Protein AF-A0A4Y8SD16-F1 (afdb_monomer)

Solvent-accessible surface area (backbone atoms only — not comparable to full-atom values): 11800 Å² total; per-residue (Å²): 131,83,70,86,57,51,66,59,55,50,50,50,52,51,49,51,50,52,47,51,49,46,38,66,75,42,60,68,72,39,64,62,55,35,68,55,38,95,63,76,82,83,81,58,87,74,56,57,60,56,48,28,53,50,46,45,56,48,49,55,51,50,52,54,48,49,36,68,74,67,65,61,86,47,69,67,58,53,54,50,51,68,59,46,48,57,53,64,47,40,41,67,59,53,50,50,42,56,49,47,71,66,55,46,76,59,56,56,53,48,40,79,34,36,45,73,38,92,87,74,81,20,40,36,36,47,68,33,46,51,71,52,46,62,65,51,33,84,63,36,93,85,54,74,90,74,61,92,65,34,32,59,29,29,41,38,41,32,78,77,48,101,87,67,35,33,40,42,38,38,36,32,33,28,47,62,88,58,84,70,76,89,51,91,42,48,43,81,77,46,72,44,72,92,80,45,30,25,33,37,36,38,52,49,72,49,128

Organism: NCBI:txid1524096

Nearest PDB structures (foldseek):
  4ytx-assembly4_L  TM=2.785E-01  e=5.185E+00  Saccharomyces cerevisiae S288C
  6i4y-assembly1_B-2  TM=2.732E-01  e=5.855E+00  Homo sapiens

Sequence (207 aa):
MQIRHLPFVGIFVLMSFLLLVAVSMTDRTCDALNYYRINRDFLGDIDAQFLAVGLFAGGVAVYYLITRLFKWDNEIFKYAYWGLLPLLVFHGAILTVSHNLKVGATERSICNKTTRAKKSGGMVSTNLTLKEYLYLQPNRREFPNLPPTSKNITIWFNGGDFIGDYTLQLTFTCSVKETIGKNERWTVKNINKAVGTKTVSYLDFDR

Radius of gyration: 25.08 Å; Cα contacts (8 Å, |Δi|>4): 247; chains: 1; bounding box: 54×42×74 Å

pLDDT: mean 77.41, std 14.54, range [35.28, 96.06]

Mean predicted aligned error: 12.06 Å

Secondary structure (DSSP, 8-state):
---TTHHHHHHHHHHHHHHHHHHHHH----TTGGGTSS------TTHHHHHHHHHHHHHHHHHHHHHHHH----HHHHHHHHHHHHHHHTHHHHHHHHHHHHS-HHHHHHHHTEEE-TTTS-EEEEEE-HHHHHHHGGG-TT-PPPPTT-EEEEEEEEE--TT--EEEEEEEEEETTSPPP-STTEEEEEEETTTTEEEEEEEEEE-

Foldseek 3Di:
DPPPCVVLVVVLVVVVVVLVVLCVVLPLPLCVLVLLAVDDPPDDPVVLVVQLVVLLVVLVVVVVVCCVPVVDPDPVCVVVSSVVSSCVSCVVSVVSSVVSVVQDPLNVVQSVQKDQDPPQRWIKGWFDDPVSLVVSCVSDVPRDDDDPQKTGKMWIKDQDDPVRKIKIKIKTKGALPDDDDPDPQKDFPDADVVVRMTIMMGIDIDD

Structure (mmCIF, N/CA/C/O backbone):
data_AF-A0A4Y8SD16-F1
#
_entry.id   AF-A0A4Y8SD16-F1
#
loop_
_atom_site.group_PDB
_atom_site.id
_atom_site.type_symbol
_atom_site.label_atom_id
_atom_site.label_alt_id
_atom_site.label_comp_id
_atom_site.label_asym_id
_atom_site.label_entity_id
_atom_site.label_seq_id
_atom_site.pdbx_PDB_ins_code
_atom_site.Cartn_x
_atom_site.Cartn_y
_atom_site.Cartn_z
_atom_site.occupancy
_atom_site.B_iso_or_equiv
_atom_site.auth_seq_id
_atom_site.auth_comp_id
_atom_site.auth_asym_id
_atom_site.auth_atom_id
_atom_site.pdbx_PDB_model_num
ATOM 1 N N . MET A 1 1 ? 33.653 17.416 -35.954 1.00 46.28 1 MET A N 1
ATOM 2 C CA . MET A 1 1 ? 32.365 16.688 -35.907 1.00 46.28 1 MET A CA 1
ATOM 3 C C . MET A 1 1 ? 31.368 17.531 -35.128 1.00 46.28 1 MET A C 1
ATOM 5 O O . MET A 1 1 ? 31.472 17.602 -33.912 1.00 46.28 1 MET A O 1
ATOM 9 N N . GLN A 1 2 ? 30.449 18.226 -35.804 1.00 44.19 2 GLN A N 1
ATOM 10 C CA . GLN A 1 2 ? 29.287 18.811 -35.124 1.00 44.19 2 GLN A CA 1
ATOM 11 C C . GLN A 1 2 ? 28.503 17.668 -34.480 1.00 44.19 2 GLN A C 1
ATOM 13 O O . GLN A 1 2 ? 28.175 16.691 -35.154 1.00 44.19 2 GLN A O 1
ATOM 18 N N . ILE A 1 3 ? 28.248 17.768 -33.178 1.00 52.62 3 ILE A N 1
ATOM 19 C CA . ILE A 1 3 ? 27.591 16.730 -32.385 1.00 52.62 3 ILE A CA 1
ATOM 20 C C . ILE A 1 3 ? 26.103 16.711 -32.779 1.00 52.62 3 ILE A C 1
ATOM 22 O O . ILE A 1 3 ? 25.249 17.253 -32.087 1.00 52.62 3 ILE A O 1
ATOM 26 N N . ARG A 1 4 ? 25.771 16.109 -33.930 1.00 64.25 4 ARG A N 1
ATOM 27 C CA . ARG A 1 4 ? 24.399 16.008 -34.473 1.00 64.25 4 ARG A CA 1
ATOM 28 C C . ARG A 1 4 ? 23.446 15.182 -33.590 1.00 64.25 4 ARG A C 1
ATOM 30 O O . ARG A 1 4 ? 22.255 15.132 -33.870 1.00 64.25 4 ARG A O 1
ATOM 37 N N . HIS A 1 5 ? 23.953 14.571 -32.518 1.00 64.56 5 HIS A N 1
ATOM 38 C CA . HIS A 1 5 ? 23.184 13.788 -31.546 1.00 64.56 5 HIS A CA 1
ATOM 39 C C . HIS A 1 5 ? 22.903 14.529 -30.227 1.00 64.56 5 HIS A C 1
ATOM 41 O O . HIS A 1 5 ? 22.142 14.029 -29.401 1.00 64.56 5 HIS A O 1
ATOM 47 N N . LEU A 1 6 ? 23.461 15.737 -30.047 1.00 67.56 6 LEU A N 1
ATOM 48 C CA . LEU A 1 6 ? 23.240 16.589 -28.873 1.00 67.56 6 LEU A CA 1
ATOM 49 C C . LEU A 1 6 ? 21.751 16.810 -28.527 1.00 67.56 6 LEU A C 1
ATOM 51 O O . LEU A 1 6 ? 21.426 16.732 -27.343 1.00 67.56 6 LEU A O 1
ATOM 55 N N . PRO A 1 7 ? 20.824 17.022 -29.493 1.00 75.06 7 PRO A N 1
ATOM 56 C CA . PRO A 1 7 ? 19.413 17.199 -29.147 1.00 75.06 7 PRO A CA 1
ATOM 57 C C . PRO A 1 7 ? 18.783 15.931 -28.552 1.00 75.06 7 PRO A C 1
ATOM 59 O O . PRO A 1 7 ? 17.972 16.039 -27.641 1.00 75.06 7 PRO A O 1
ATOM 62 N N . PHE A 1 8 ? 19.185 14.733 -28.990 1.00 72.81 8 PHE A N 1
ATOM 63 C CA . PHE A 1 8 ? 18.650 13.475 -28.449 1.00 72.81 8 PHE A CA 1
ATOM 64 C C . PHE A 1 8 ? 19.150 13.201 -27.033 1.00 72.81 8 PHE A C 1
ATOM 66 O O . PHE A 1 8 ? 18.377 12.773 -26.181 1.00 72.81 8 PHE A O 1
ATOM 73 N N . VAL A 1 9 ? 20.421 13.509 -26.761 1.00 75.50 9 VAL A N 1
ATOM 74 C CA . VAL A 1 9 ? 20.973 13.443 -25.401 1.00 75.50 9 VAL A CA 1
ATOM 75 C C . VAL A 1 9 ? 20.273 14.460 -24.496 1.00 75.50 9 VAL A C 1
ATOM 77 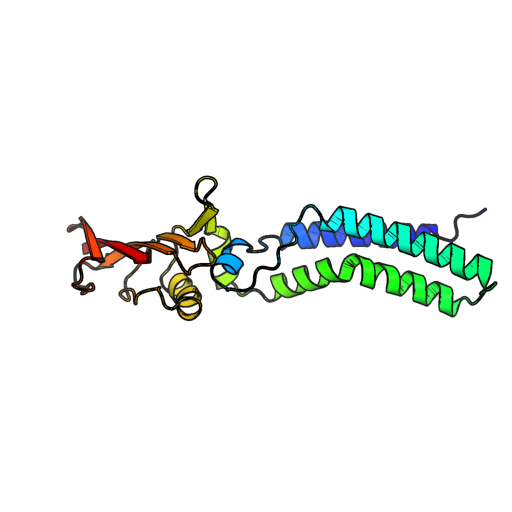O O . VAL A 1 9 ? 19.889 14.117 -23.384 1.00 75.50 9 VAL A O 1
ATOM 80 N N . GLY A 1 10 ? 20.026 15.679 -24.987 1.00 79.19 10 GLY A N 1
ATOM 81 C CA . GLY A 1 10 ? 19.264 16.697 -24.259 1.00 79.19 10 GLY A CA 1
ATOM 82 C C . GLY A 1 10 ? 17.839 16.249 -23.920 1.00 79.19 10 GLY A C 1
ATOM 83 O O . GLY A 1 10 ? 17.417 16.377 -22.773 1.00 79.19 10 GLY A O 1
ATOM 84 N N . ILE A 1 11 ? 17.122 15.657 -24.884 1.00 79.00 11 ILE A 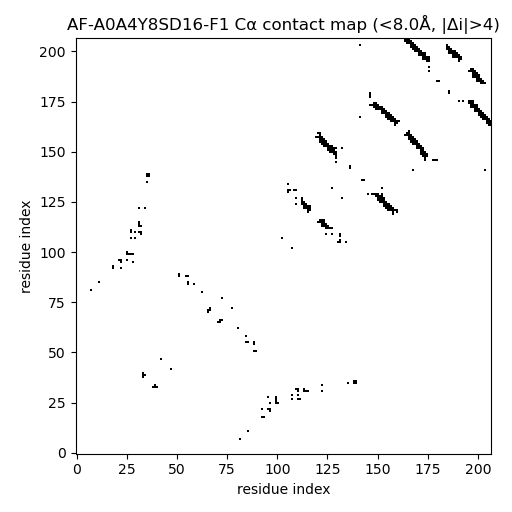N 1
ATOM 85 C CA . ILE A 1 11 ? 15.782 15.084 -24.665 1.00 79.00 11 ILE A CA 1
ATOM 86 C C . ILE A 1 11 ? 15.840 13.934 -23.658 1.00 79.00 11 ILE A C 1
ATOM 88 O O . ILE A 1 11 ? 14.984 13.862 -22.781 1.00 79.00 11 ILE A O 1
ATOM 92 N N . PHE A 1 12 ? 16.846 13.061 -23.740 1.00 78.44 12 PHE A N 1
ATOM 93 C CA . PHE A 1 12 ? 17.008 11.954 -22.799 1.00 78.44 12 PHE A CA 1
ATOM 94 C C . PHE A 1 12 ? 17.245 12.450 -21.369 1.00 78.44 12 PHE A C 1
ATOM 96 O O . PHE A 1 12 ? 16.594 11.969 -20.443 1.00 78.44 12 PHE A O 1
ATOM 103 N N . VAL A 1 13 ? 18.121 13.441 -21.182 1.00 80.38 13 VAL A N 1
ATOM 104 C CA . VAL A 1 13 ? 18.386 14.052 -19.868 1.00 80.38 13 VAL A CA 1
ATOM 105 C C . VAL A 1 13 ? 17.135 14.747 -19.331 1.00 80.38 13 VAL A C 1
ATOM 107 O O . VAL A 1 13 ? 16.780 14.550 -18.170 1.00 80.38 13 VAL A O 1
ATOM 110 N N . LEU A 1 14 ? 16.422 15.503 -20.173 1.00 83.31 14 LEU A N 1
ATOM 111 C CA . LEU A 1 14 ? 15.172 16.160 -19.788 1.00 83.31 14 LEU A CA 1
ATOM 112 C C . LEU A 1 14 ? 14.092 15.141 -19.402 1.00 83.31 14 LEU A C 1
ATOM 114 O O . LEU A 1 14 ? 13.455 15.297 -18.366 1.00 83.31 14 LEU A O 1
ATOM 118 N N . MET A 1 15 ? 13.903 14.084 -20.198 1.00 77.88 15 MET A N 1
ATOM 119 C CA . MET A 1 15 ? 12.959 13.004 -19.897 1.00 77.88 15 MET A CA 1
ATOM 120 C C . MET A 1 15 ? 13.341 12.264 -18.619 1.00 77.88 15 MET A C 1
ATOM 122 O O . MET A 1 15 ? 12.466 12.011 -17.801 1.00 77.88 15 MET A O 1
ATOM 126 N N . SER A 1 16 ? 14.631 11.985 -18.412 1.00 75.31 16 SER A N 1
ATOM 127 C CA . SER A 1 16 ? 15.148 11.374 -17.179 1.00 75.31 16 SER A CA 1
ATOM 128 C C . SER A 1 16 ? 14.813 12.232 -15.964 1.00 75.31 16 SER A C 1
ATOM 130 O O . SER A 1 16 ? 14.326 11.719 -14.963 1.00 75.31 16 SER A O 1
ATOM 132 N N . PHE A 1 17 ? 15.033 13.546 -16.061 1.00 78.56 17 PHE A N 1
ATOM 133 C CA . PHE A 1 17 ? 14.734 14.479 -14.982 1.00 78.56 17 PHE A CA 1
ATOM 134 C C . PHE A 1 17 ? 13.227 14.600 -14.727 1.00 78.56 17 PHE A C 1
ATOM 136 O O . PHE A 1 17 ? 12.793 14.518 -13.583 1.00 78.56 17 PHE A O 1
ATOM 143 N N . LEU A 1 18 ? 12.410 14.737 -15.776 1.00 80.12 18 LEU A N 1
ATOM 144 C CA . LEU A 1 18 ? 10.951 14.795 -15.648 1.00 80.12 18 LEU A CA 1
ATOM 145 C C . LEU A 1 18 ? 10.375 13.503 -15.072 1.00 80.12 18 LEU A C 1
ATOM 147 O O . LEU A 1 18 ? 9.474 13.566 -14.243 1.00 80.12 18 LEU A O 1
ATOM 151 N N . LEU A 1 19 ? 10.900 12.346 -15.475 1.00 71.25 19 LEU A N 1
ATOM 152 C CA . LEU A 1 19 ? 10.521 11.058 -14.909 1.00 71.25 19 LEU A CA 1
ATOM 153 C C . LEU A 1 19 ? 11.002 10.916 -13.476 1.00 71.25 19 LEU A C 1
ATOM 155 O O . LEU A 1 19 ? 10.233 10.434 -12.670 1.00 71.25 19 LEU A O 1
ATOM 159 N N . LEU A 1 20 ? 12.199 11.379 -13.120 1.00 69.12 20 LEU A N 1
ATOM 160 C CA . LEU A 1 20 ? 12.656 11.401 -11.730 1.00 69.12 20 LEU A CA 1
ATOM 161 C C . LEU A 1 20 ? 11.744 12.272 -10.858 1.00 69.12 20 LEU A C 1
ATOM 163 O O . LEU A 1 20 ? 11.396 11.888 -9.745 1.00 69.12 20 LEU A O 1
ATOM 167 N N . VAL A 1 21 ? 11.329 13.438 -11.357 1.00 69.69 21 VAL A N 1
ATOM 168 C CA . VAL A 1 21 ? 10.373 14.309 -10.663 1.00 69.69 21 VAL A CA 1
ATOM 169 C C . VAL A 1 21 ? 9.005 13.635 -10.582 1.00 69.69 21 VAL A C 1
ATOM 171 O O . VAL A 1 21 ? 8.426 13.569 -9.508 1.00 69.69 21 VAL A O 1
ATOM 174 N N . ALA A 1 22 ? 8.495 13.074 -11.678 1.00 67.38 22 ALA A N 1
ATOM 175 C CA . ALA A 1 22 ? 7.208 12.386 -11.691 1.00 67.38 22 ALA A CA 1
ATOM 176 C C . ALA A 1 22 ? 7.215 11.162 -10.772 1.00 67.38 22 ALA A C 1
ATOM 178 O O . ALA A 1 22 ? 6.289 10.995 -9.989 1.00 67.38 22 ALA A O 1
ATOM 179 N N . VAL A 1 23 ? 8.265 10.347 -10.825 1.00 61.66 23 VAL A N 1
ATOM 180 C CA . VAL A 1 23 ? 8.520 9.216 -9.935 1.00 61.66 23 VAL A CA 1
ATOM 181 C C . VAL A 1 23 ? 8.617 9.740 -8.514 1.00 61.66 23 VAL A C 1
ATOM 183 O O . VAL A 1 23 ? 7.704 9.461 -7.784 1.00 61.66 23 VAL A O 1
ATOM 186 N N . SER A 1 24 ? 9.510 10.648 -8.121 1.00 60.72 24 SER A N 1
ATOM 187 C CA . SER A 1 24 ? 9.549 11.175 -6.734 1.00 60.72 24 SER A CA 1
ATOM 188 C C . SER A 1 24 ? 8.247 11.830 -6.230 1.00 60.72 24 SER A C 1
ATOM 190 O O . SER A 1 24 ? 7.939 11.766 -5.039 1.00 60.72 24 SER A O 1
ATOM 192 N N . MET A 1 25 ? 7.449 12.441 -7.112 1.00 60.03 25 MET A N 1
ATOM 193 C CA . MET A 1 25 ? 6.128 12.988 -6.775 1.00 60.03 25 MET A CA 1
ATOM 194 C C . MET A 1 25 ? 5.034 11.915 -6.689 1.00 60.03 25 MET A C 1
ATOM 196 O O . MET A 1 25 ? 4.028 12.121 -6.004 1.00 60.03 25 MET A O 1
ATOM 200 N N . THR A 1 26 ? 5.201 10.790 -7.386 1.00 55.84 26 THR A N 1
ATOM 201 C CA . THR A 1 26 ? 4.244 9.673 -7.431 1.00 55.84 26 THR A CA 1
ATOM 202 C C . THR A 1 26 ? 4.696 8.443 -6.636 1.00 55.84 26 THR A C 1
ATOM 204 O O . THR A 1 26 ? 3.847 7.612 -6.321 1.00 55.84 26 THR A O 1
ATOM 207 N N . ASP A 1 27 ? 5.966 8.385 -6.225 1.00 49.38 27 ASP A N 1
ATOM 208 C CA . ASP A 1 27 ? 6.669 7.398 -5.396 1.00 49.38 27 ASP A CA 1
ATOM 209 C C . ASP A 1 27 ? 6.244 7.598 -3.958 1.00 49.38 27 ASP A C 1
ATOM 211 O O . ASP A 1 27 ? 6.959 7.964 -3.024 1.00 49.38 27 ASP A O 1
ATOM 215 N N . ARG A 1 28 ? 4.975 7.296 -3.786 1.00 51.28 28 ARG A N 1
ATOM 216 C CA . ARG A 1 28 ? 4.615 6.358 -2.751 1.00 51.28 28 ARG A CA 1
ATOM 217 C C . ARG A 1 28 ? 4.182 5.096 -3.476 1.00 51.28 28 ARG A C 1
ATOM 219 O O . ARG A 1 28 ? 3.029 4.682 -3.355 1.00 51.28 28 ARG A O 1
ATOM 226 N N . THR A 1 29 ? 5.099 4.539 -4.274 1.00 51.84 29 THR A N 1
ATOM 227 C CA . THR A 1 29 ? 5.071 3.138 -4.690 1.00 51.84 29 THR A CA 1
ATOM 228 C C . THR A 1 29 ? 4.895 2.349 -3.416 1.00 51.84 29 THR A C 1
ATOM 230 O O . THR A 1 29 ? 5.695 2.336 -2.480 1.00 51.84 29 THR A O 1
ATOM 233 N N . CYS A 1 30 ? 3.684 1.852 -3.285 1.00 63.72 30 CYS A N 1
ATOM 234 C CA . CYS A 1 30 ? 3.219 1.291 -2.053 1.00 63.72 30 CYS A CA 1
ATOM 235 C C . CYS A 1 30 ? 3.640 -0.166 -2.016 1.00 63.72 30 CYS A C 1
ATOM 237 O O . CYS A 1 30 ? 2.792 -1.054 -1.980 1.00 63.72 30 CYS A O 1
ATOM 239 N N . ASP A 1 31 ? 4.949 -0.415 -2.003 1.00 57.66 31 ASP A N 1
ATOM 240 C CA . ASP A 1 31 ? 5.527 -1.750 -1.796 1.00 57.66 31 ASP A CA 1
ATOM 241 C C . ASP A 1 31 ? 4.913 -2.415 -0.562 1.00 57.66 31 ASP A C 1
ATOM 243 O O . ASP A 1 31 ? 4.719 -3.625 -0.479 1.00 57.66 31 ASP A O 1
ATOM 247 N N . ALA A 1 32 ? 4.530 -1.571 0.391 1.00 58.75 32 ALA A N 1
ATOM 248 C CA . ALA A 1 32 ? 3.752 -1.900 1.557 1.00 58.75 32 ALA A CA 1
ATOM 249 C C . ALA A 1 32 ? 2.354 -2.493 1.276 1.00 58.75 32 ALA A C 1
ATOM 251 O O . ALA A 1 32 ? 1.947 -3.439 1.945 1.00 58.75 32 ALA A O 1
ATOM 252 N N . LEU A 1 33 ? 1.608 -1.953 0.307 1.00 68.50 33 LEU A N 1
ATOM 253 C CA . LEU A 1 33 ? 0.301 -2.472 -0.120 1.00 68.50 33 LEU A CA 1
ATOM 254 C C . LEU A 1 33 ? 0.445 -3.756 -0.936 1.00 68.50 33 LEU A C 1
ATOM 256 O O . LEU A 1 33 ? -0.397 -4.644 -0.815 1.00 68.50 33 LEU A O 1
ATOM 260 N N . ASN A 1 34 ? 1.532 -3.879 -1.705 1.00 64.94 34 ASN A N 1
ATOM 261 C CA . ASN A 1 34 ? 1.926 -5.124 -2.372 1.00 64.94 34 ASN A CA 1
ATOM 262 C C . ASN A 1 34 ? 2.296 -6.224 -1.369 1.00 64.94 34 ASN A C 1
ATOM 264 O O . ASN A 1 34 ? 2.438 -7.380 -1.728 1.00 64.94 34 ASN A O 1
ATOM 268 N N . TYR A 1 35 ? 2.430 -5.913 -0.082 1.00 65.56 35 TYR A N 1
ATOM 269 C CA . TYR A 1 35 ? 2.499 -6.952 0.939 1.00 65.56 35 TYR A CA 1
ATOM 270 C C . TYR A 1 35 ? 1.107 -7.479 1.316 1.00 65.56 35 TYR A C 1
ATOM 272 O O . TYR A 1 35 ? 0.962 -8.634 1.709 1.00 65.56 35 TYR A O 1
ATOM 280 N N . TYR A 1 36 ? 0.054 -6.671 1.164 1.00 64.06 36 TYR A N 1
ATOM 281 C CA . TYR A 1 36 ? -1.330 -7.125 1.319 1.00 64.06 36 TYR A CA 1
ATOM 282 C C . TYR A 1 36 ? -1.863 -7.809 0.052 1.00 64.06 36 TYR A C 1
ATOM 284 O O . TYR A 1 36 ? -2.659 -8.735 0.178 1.00 64.06 36 TYR A O 1
ATOM 292 N N . ARG A 1 37 ? -1.401 -7.410 -1.140 1.00 58.00 37 ARG A N 1
ATOM 293 C CA . ARG A 1 37 ? -1.712 -8.041 -2.436 1.00 58.00 37 ARG A CA 1
ATOM 294 C C . ARG A 1 37 ? -0.608 -9.033 -2.808 1.00 58.00 37 ARG A C 1
ATOM 296 O O . ARG A 1 37 ? 0.510 -8.616 -2.996 1.00 58.00 37 ARG A O 1
ATOM 303 N N . ILE A 1 38 ? -0.898 -10.319 -2.972 1.00 45.09 38 ILE A N 1
ATOM 304 C CA . ILE A 1 38 ? 0.077 -11.428 -3.137 1.00 45.09 38 ILE A CA 1
ATOM 305 C C . ILE A 1 38 ? 1.055 -11.301 -4.349 1.00 45.09 38 ILE A C 1
ATOM 307 O O . ILE A 1 38 ? 1.911 -12.158 -4.539 1.00 45.09 38 ILE A O 1
ATOM 311 N N . ASN A 1 39 ? 1.029 -10.222 -5.135 1.00 35.28 39 ASN A N 1
ATOM 312 C CA . ASN A 1 39 ? 1.996 -9.979 -6.207 1.00 35.28 39 ASN A CA 1
ATOM 313 C C . ASN A 1 39 ? 3.164 -9.112 -5.722 1.00 35.28 39 ASN A C 1
ATOM 315 O O . ASN A 1 39 ? 3.060 -7.889 -5.626 1.00 35.28 39 ASN A O 1
ATOM 319 N N . ARG A 1 40 ? 4.299 -9.764 -5.448 1.00 36.25 40 ARG A N 1
ATOM 320 C CA . ARG A 1 40 ? 5.596 -9.094 -5.318 1.00 36.25 40 ARG A CA 1
ATOM 321 C C . ARG A 1 40 ? 6.152 -8.798 -6.709 1.00 36.25 40 ARG A C 1
ATOM 323 O O . ARG A 1 40 ? 6.656 -9.713 -7.351 1.00 36.25 40 ARG A O 1
ATOM 330 N N . ASP A 1 41 ? 6.171 -7.531 -7.100 1.00 36.72 41 ASP A N 1
ATOM 331 C CA . ASP A 1 41 ? 7.178 -7.044 -8.043 1.00 36.72 41 ASP A CA 1
ATOM 332 C C . ASP A 1 41 ? 8.365 -6.529 -7.219 1.00 36.72 41 ASP A C 1
ATOM 334 O O . ASP A 1 41 ? 8.232 -5.646 -6.376 1.00 36.72 41 ASP A O 1
ATOM 338 N N . PHE A 1 42 ? 9.503 -7.208 -7.366 1.00 36.94 42 PHE A N 1
ATOM 339 C CA . PHE A 1 42 ? 10.646 -7.186 -6.442 1.00 36.94 42 PHE A CA 1
ATOM 340 C C . PHE A 1 42 ? 11.787 -6.253 -6.889 1.00 36.94 42 PHE A C 1
ATOM 342 O O . PHE A 1 42 ? 12.881 -6.305 -6.336 1.00 36.94 42 PHE A O 1
ATOM 349 N N . LEU A 1 43 ? 11.582 -5.403 -7.894 1.00 38.75 43 LEU A N 1
ATOM 350 C CA . LEU A 1 43 ? 12.650 -4.543 -8.409 1.00 38.75 43 LEU A CA 1
ATOM 351 C C . LEU A 1 43 ? 12.555 -3.157 -7.772 1.00 38.75 43 LEU A C 1
ATOM 353 O O . LEU A 1 43 ? 11.757 -2.323 -8.185 1.00 38.75 43 LEU A O 1
ATOM 357 N N . GLY A 1 44 ? 13.354 -2.967 -6.720 1.00 42.41 44 GLY A N 1
ATOM 358 C CA . GLY A 1 44 ? 13.409 -1.749 -5.920 1.00 42.41 44 GLY A CA 1
ATOM 359 C C . GLY A 1 44 ? 13.954 -0.530 -6.671 1.00 42.41 44 GLY A C 1
ATOM 360 O O . GLY A 1 44 ? 14.798 -0.635 -7.562 1.00 42.41 44 GLY A O 1
ATOM 361 N N . ASP A 1 45 ? 13.494 0.643 -6.231 1.00 47.19 45 ASP A N 1
ATOM 362 C CA . ASP A 1 45 ? 13.670 1.978 -6.831 1.00 47.19 45 ASP A CA 1
ATOM 363 C C . ASP A 1 45 ? 15.112 2.441 -7.101 1.00 47.19 45 ASP A C 1
ATOM 365 O O . ASP A 1 45 ? 15.328 3.429 -7.804 1.00 47.19 45 ASP A O 1
ATOM 369 N N . ILE A 1 46 ? 16.122 1.745 -6.581 1.00 47.59 46 ILE A N 1
ATOM 370 C CA . ILE A 1 46 ? 17.530 2.123 -6.770 1.00 47.59 46 ILE A CA 1
ATOM 371 C C . ILE A 1 46 ? 18.141 1.412 -7.990 1.00 47.59 46 ILE A C 1
ATOM 373 O O . ILE A 1 46 ? 19.022 1.975 -8.638 1.00 47.59 46 ILE A O 1
ATOM 377 N N . ASP A 1 47 ? 17.617 0.252 -8.401 1.00 58.75 47 ASP A N 1
ATOM 378 C CA . ASP A 1 47 ? 18.147 -0.497 -9.551 1.00 58.75 47 ASP A CA 1
ATOM 379 C C . ASP A 1 47 ? 17.649 0.055 -10.897 1.00 58.75 47 ASP A C 1
ATOM 381 O O . ASP A 1 47 ? 18.347 -0.031 -11.910 1.00 58.75 47 ASP A O 1
ATOM 385 N N . ALA A 1 48 ? 16.472 0.689 -10.923 1.00 61.22 48 ALA A N 1
ATOM 386 C CA . ALA A 1 48 ? 15.830 1.143 -12.157 1.00 61.22 48 ALA A CA 1
ATOM 387 C C . ALA A 1 48 ? 16.611 2.254 -12.883 1.00 61.22 48 ALA A C 1
ATOM 389 O O . ALA A 1 48 ? 16.655 2.276 -14.114 1.00 61.22 48 ALA A O 1
ATOM 390 N N . GLN A 1 49 ? 17.262 3.159 -12.145 1.00 64.31 49 GLN A N 1
ATOM 391 C CA . GLN A 1 49 ? 18.032 4.255 -12.746 1.00 64.31 49 GLN A CA 1
ATOM 392 C C . GLN A 1 49 ? 19.354 3.764 -13.343 1.00 64.31 49 GLN A C 1
ATOM 394 O O . GLN A 1 49 ? 19.703 4.146 -14.461 1.00 64.31 49 GLN A O 1
ATOM 399 N N . PHE A 1 50 ? 20.063 2.870 -12.646 1.00 69.69 50 PHE A N 1
ATOM 400 C CA . PHE A 1 50 ? 21.272 2.241 -13.184 1.00 69.69 50 PHE A CA 1
ATOM 401 C C . PHE A 1 50 ? 20.952 1.353 -14.388 1.00 69.69 50 PHE A C 1
ATOM 403 O O . PHE A 1 50 ? 21.667 1.400 -15.392 1.00 69.69 50 PHE A O 1
ATOM 410 N N . LEU A 1 51 ? 19.841 0.612 -14.331 1.00 72.69 51 LEU A N 1
ATOM 411 C CA . LEU A 1 51 ? 19.340 -0.166 -15.459 1.00 72.69 51 LEU A CA 1
ATOM 412 C C . LEU A 1 51 ? 19.016 0.737 -16.658 1.00 72.69 51 LEU A C 1
ATOM 414 O O . LEU A 1 51 ? 19.403 0.417 -17.778 1.00 72.69 51 LEU A O 1
ATOM 418 N N . ALA A 1 52 ? 18.367 1.885 -16.435 1.00 74.31 52 ALA A N 1
ATOM 419 C CA . ALA A 1 52 ? 18.025 2.830 -17.497 1.00 74.31 52 ALA A CA 1
ATOM 420 C C . ALA A 1 52 ? 19.271 3.423 -18.176 1.00 74.31 52 ALA A C 1
ATOM 422 O O . ALA A 1 52 ? 19.342 3.472 -19.406 1.00 74.31 52 ALA A O 1
ATOM 423 N N . VAL A 1 53 ? 20.283 3.817 -17.394 1.00 79.81 53 VAL A N 1
ATOM 424 C CA . VAL A 1 53 ? 21.569 4.294 -17.931 1.00 79.81 53 VAL A CA 1
ATOM 425 C C . VAL A 1 53 ? 22.273 3.185 -18.718 1.00 79.81 53 VAL A C 1
ATOM 427 O O . VAL A 1 53 ? 22.756 3.436 -19.824 1.00 79.81 53 VAL A O 1
ATOM 430 N N . GLY A 1 54 ? 22.288 1.956 -18.193 1.00 81.69 54 GLY A N 1
ATOM 431 C CA . GLY A 1 54 ? 22.871 0.793 -18.864 1.00 81.69 54 GLY A CA 1
ATOM 432 C C . GLY A 1 54 ? 22.175 0.452 -20.184 1.00 81.69 54 GLY A C 1
ATOM 433 O O . GLY A 1 54 ? 22.843 0.276 -21.203 1.00 81.69 54 GLY A O 1
ATOM 434 N N . LEU A 1 55 ? 20.840 0.429 -20.199 1.00 84.19 55 LEU A N 1
ATOM 435 C CA . LEU A 1 55 ? 20.035 0.194 -21.402 1.00 84.19 55 LEU A CA 1
ATOM 436 C C . LEU A 1 55 ? 20.221 1.302 -22.436 1.00 84.19 55 LEU A C 1
ATOM 438 O O . LEU A 1 55 ? 20.325 1.012 -23.627 1.00 84.19 55 LEU A O 1
ATOM 442 N N . PHE A 1 56 ? 20.307 2.561 -21.999 1.00 85.12 56 PHE A N 1
ATOM 443 C CA . PHE A 1 56 ? 20.562 3.671 -22.907 1.00 85.12 56 PHE A CA 1
ATOM 444 C C . PHE A 1 56 ? 21.956 3.563 -23.527 1.00 85.12 56 PHE A C 1
ATOM 446 O O . PHE A 1 56 ? 22.072 3.560 -24.750 1.00 85.12 56 PHE A O 1
ATOM 453 N N . ALA A 1 57 ? 23.004 3.394 -22.714 1.00 85.06 57 ALA A N 1
ATOM 454 C CA . ALA A 1 57 ? 24.374 3.231 -23.203 1.00 85.06 57 ALA A CA 1
ATOM 455 C C . ALA A 1 57 ? 24.511 2.018 -24.143 1.00 85.06 57 ALA A C 1
ATOM 457 O O . ALA A 1 57 ? 25.123 2.126 -25.209 1.00 85.06 57 ALA A O 1
ATOM 458 N N . GLY A 1 58 ? 23.883 0.892 -23.791 1.00 88.81 58 GLY A N 1
ATOM 459 C CA . GLY A 1 58 ? 23.803 -0.299 -24.636 1.00 88.81 58 GLY A CA 1
ATOM 460 C C . GLY A 1 58 ? 23.080 -0.035 -25.959 1.00 88.81 58 GLY A C 1
ATOM 461 O O . GLY A 1 58 ? 23.592 -0.396 -27.017 1.00 88.81 58 GLY A O 1
ATOM 462 N N . GLY A 1 59 ? 21.942 0.663 -25.932 1.00 87.12 59 GLY A N 1
ATOM 463 C CA . GLY A 1 59 ? 21.212 1.074 -27.134 1.00 87.12 59 GLY A CA 1
ATOM 464 C C . GLY A 1 59 ? 22.037 1.989 -28.042 1.00 87.12 59 GLY A C 1
ATOM 465 O O . GLY A 1 59 ? 22.108 1.773 -29.250 1.00 87.12 59 GLY A O 1
ATOM 466 N N . VAL A 1 60 ? 22.763 2.956 -27.474 1.00 87.88 60 VAL A N 1
ATOM 467 C CA . VAL A 1 60 ? 23.692 3.792 -28.251 1.00 87.88 60 VAL A CA 1
ATOM 468 C C . VAL A 1 60 ? 24.773 2.936 -28.921 1.00 87.88 60 VAL A C 1
ATOM 470 O O . VAL A 1 60 ? 25.040 3.108 -30.112 1.00 87.88 60 VAL A O 1
ATOM 473 N N . ALA A 1 61 ? 25.367 1.981 -28.200 1.00 88.50 61 ALA A N 1
ATOM 474 C CA . ALA A 1 61 ? 26.370 1.078 -28.766 1.00 88.50 61 ALA A CA 1
ATOM 475 C C . ALA A 1 61 ? 25.800 0.208 -29.903 1.00 88.50 61 ALA A C 1
ATOM 477 O O . ALA A 1 61 ? 26.435 0.072 -30.952 1.00 88.50 61 ALA A O 1
ATOM 478 N N . VAL A 1 62 ? 24.584 -0.323 -29.735 1.00 90.44 62 VAL A N 1
ATOM 479 C CA . VAL A 1 62 ? 23.873 -1.105 -30.761 1.00 90.44 62 VAL A CA 1
ATOM 480 C C . VAL A 1 62 ? 23.600 -0.264 -32.008 1.00 90.44 62 VAL A C 1
ATOM 482 O O . VAL A 1 62 ? 23.850 -0.734 -33.117 1.00 90.44 62 VAL A O 1
ATOM 485 N N . TYR A 1 63 ? 23.164 0.989 -31.856 1.00 87.75 63 TYR A N 1
ATOM 486 C CA . TYR A 1 63 ? 22.967 1.903 -32.985 1.00 87.75 63 TYR A CA 1
ATOM 487 C C . TYR A 1 63 ? 24.247 2.079 -33.815 1.00 87.75 63 TYR A C 1
ATOM 489 O O . TYR A 1 63 ? 24.227 1.953 -35.044 1.00 87.75 63 TYR A O 1
ATOM 497 N N . TYR A 1 64 ? 25.382 2.323 -33.151 1.00 86.50 64 TYR A N 1
ATOM 498 C CA . TYR A 1 64 ? 26.668 2.474 -33.835 1.00 86.50 64 TYR A CA 1
ATOM 499 C C . TYR A 1 64 ? 27.155 1.170 -34.477 1.00 86.50 64 TYR A C 1
ATOM 501 O O . TYR A 1 64 ? 27.725 1.200 -35.566 1.00 86.50 64 TYR A O 1
ATOM 509 N N . LEU A 1 65 ? 26.906 0.018 -33.850 1.00 87.38 65 LEU A N 1
ATOM 510 C CA . LEU A 1 65 ? 27.220 -1.287 -34.437 1.00 87.38 65 LEU A CA 1
ATOM 511 C C . LEU A 1 65 ? 26.401 -1.554 -35.702 1.00 87.38 65 LEU A C 1
ATOM 513 O O . LEU A 1 65 ? 26.977 -1.925 -36.722 1.00 87.38 65 LEU A O 1
ATOM 517 N N . ILE A 1 66 ? 25.087 -1.319 -35.670 1.00 85.88 66 ILE A N 1
ATOM 518 C CA . ILE A 1 66 ? 24.203 -1.531 -36.826 1.00 85.88 66 ILE A CA 1
ATOM 519 C C . ILE A 1 66 ? 24.599 -0.609 -37.982 1.00 85.88 66 ILE A C 1
ATOM 521 O O . ILE A 1 66 ? 24.786 -1.070 -39.108 1.00 85.88 66 ILE A O 1
ATOM 525 N N . THR A 1 67 ? 24.784 0.684 -37.708 1.00 83.94 67 THR A N 1
ATOM 526 C CA . THR A 1 67 ? 25.179 1.660 -38.739 1.00 83.94 67 THR A CA 1
ATOM 527 C C . THR A 1 67 ? 26.558 1.352 -39.324 1.00 83.94 67 THR A C 1
ATOM 529 O O . THR A 1 67 ? 26.756 1.504 -40.529 1.00 83.94 67 THR A O 1
ATOM 532 N N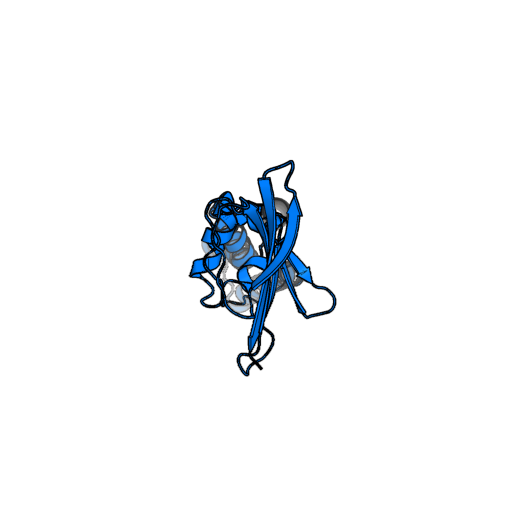 . ARG A 1 68 ? 27.496 0.837 -38.517 1.00 84.69 68 ARG A N 1
ATOM 533 C CA . ARG A 1 68 ? 28.828 0.427 -38.985 1.00 84.69 68 ARG A CA 1
ATOM 534 C C . ARG A 1 68 ? 28.815 -0.871 -39.796 1.00 84.69 68 ARG A C 1
ATOM 536 O O . ARG A 1 68 ? 29.520 -0.948 -40.798 1.00 84.69 68 ARG A O 1
ATOM 543 N N . LEU A 1 69 ? 28.059 -1.881 -39.365 1.00 85.56 69 LEU A N 1
ATOM 544 C CA . LEU A 1 69 ? 28.041 -3.205 -39.998 1.00 85.56 69 LEU A CA 1
ATOM 545 C C . LEU A 1 69 ? 27.195 -3.228 -41.274 1.00 85.56 69 LEU A C 1
ATOM 547 O O . LEU A 1 69 ? 27.608 -3.819 -42.267 1.00 85.56 69 LEU A O 1
ATOM 551 N N . PHE A 1 70 ? 26.045 -2.555 -41.268 1.00 83.56 70 PHE A N 1
ATOM 552 C CA . PHE A 1 70 ? 25.082 -2.602 -42.372 1.00 83.56 70 PHE A CA 1
ATOM 553 C C . PHE A 1 70 ? 25.097 -1.353 -43.258 1.00 83.56 70 PHE A C 1
ATOM 555 O O . PHE A 1 70 ? 24.357 -1.303 -44.238 1.00 83.56 70 PHE A O 1
ATOM 562 N N . LYS A 1 71 ? 25.927 -0.344 -42.935 1.00 79.12 71 LYS A N 1
ATOM 563 C CA . LYS A 1 71 ? 25.988 0.953 -43.641 1.00 79.12 71 LYS A CA 1
ATOM 564 C C . LYS A 1 71 ? 24.599 1.574 -43.850 1.00 79.12 71 LYS A C 1
ATOM 566 O O . LYS A 1 71 ? 24.321 2.183 -44.880 1.00 79.12 71 LYS A O 1
ATOM 571 N N . TRP A 1 72 ? 23.708 1.385 -42.880 1.00 72.88 72 TRP A N 1
ATOM 572 C CA . TRP A 1 72 ? 22.363 1.941 -42.916 1.00 72.88 72 TRP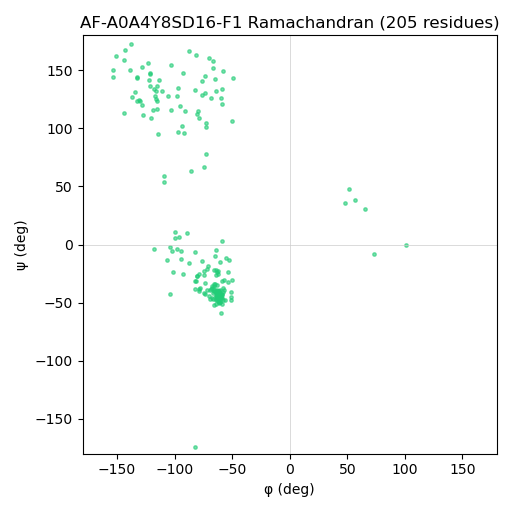 A CA 1
ATOM 573 C C . TRP A 1 72 ? 22.410 3.446 -42.665 1.00 72.88 72 TRP A C 1
ATOM 575 O O . TRP A 1 72 ? 22.522 3.886 -41.524 1.00 72.88 72 TRP A O 1
ATOM 585 N N . ASP A 1 73 ? 22.299 4.217 -43.744 1.00 70.62 73 ASP A N 1
ATOM 586 C CA . ASP A 1 73 ? 22.220 5.681 -43.727 1.00 70.62 73 ASP A CA 1
ATOM 587 C C . ASP A 1 73 ? 20.807 6.153 -44.109 1.00 70.62 73 ASP A C 1
ATOM 589 O O . ASP A 1 73 ? 20.590 6.891 -45.067 1.00 70.62 73 ASP A O 1
ATOM 593 N N . ASN A 1 74 ? 19.802 5.630 -43.399 1.00 81.94 74 ASN A N 1
ATOM 594 C CA . ASN A 1 74 ? 18.408 6.025 -43.581 1.00 81.94 74 ASN A CA 1
ATOM 595 C C . ASN A 1 74 ? 17.985 6.960 -42.441 1.00 81.94 74 ASN A C 1
ATOM 597 O O . ASN A 1 74 ? 17.916 6.550 -41.279 1.00 81.94 74 ASN A O 1
ATOM 601 N N . GLU A 1 75 ? 17.656 8.207 -42.782 1.00 80.94 75 GLU A N 1
ATOM 602 C CA . GLU A 1 75 ? 17.188 9.209 -41.817 1.00 80.94 75 GLU A CA 1
ATOM 603 C C . GLU A 1 75 ? 15.927 8.740 -41.068 1.00 80.94 75 GLU A C 1
ATOM 605 O O . GLU A 1 75 ? 15.837 8.923 -39.856 1.00 80.94 75 GLU A O 1
ATOM 610 N N . ILE A 1 76 ? 14.998 8.033 -41.727 1.00 84.00 76 ILE A N 1
ATOM 611 C CA . ILE A 1 76 ? 13.785 7.497 -41.080 1.00 84.00 76 ILE A CA 1
ATOM 612 C C . ILE A 1 76 ? 14.159 6.499 -39.979 1.00 84.00 76 ILE A C 1
ATOM 614 O O . ILE A 1 76 ? 13.639 6.582 -38.867 1.00 84.00 76 ILE A O 1
ATOM 618 N N . PHE A 1 77 ? 15.089 5.583 -40.264 1.00 84.12 77 PHE A N 1
ATOM 619 C CA . PHE A 1 77 ? 15.561 4.605 -39.282 1.00 84.12 77 PHE A CA 1
ATOM 620 C C . PHE A 1 77 ? 16.212 5.294 -38.082 1.00 84.12 77 PHE A C 1
ATOM 622 O O . PHE A 1 77 ? 15.922 4.953 -36.938 1.00 84.12 77 PHE A O 1
ATOM 629 N N . LYS A 1 78 ? 17.048 6.303 -38.336 1.00 82.50 78 LYS A N 1
ATOM 630 C CA . LYS A 1 78 ? 17.703 7.092 -37.292 1.00 82.50 78 LYS A CA 1
ATOM 631 C C . LYS A 1 78 ? 16.686 7.770 -36.374 1.00 82.50 78 LYS A C 1
ATOM 633 O O . LYS A 1 78 ? 16.773 7.600 -35.160 1.00 82.50 78 LYS A O 1
ATOM 638 N N . TYR A 1 79 ? 15.702 8.484 -36.918 1.00 83.06 79 TYR A N 1
ATOM 639 C CA . TYR A 1 79 ? 14.681 9.135 -36.090 1.00 83.06 79 TYR A CA 1
ATOM 640 C C . TYR A 1 79 ? 13.799 8.125 -35.344 1.00 83.06 79 TYR A C 1
ATOM 642 O O . TYR A 1 79 ? 13.527 8.324 -34.161 1.00 83.06 79 TYR A O 1
ATOM 650 N N . ALA A 1 80 ? 13.410 7.020 -35.988 1.00 85.06 80 ALA A N 1
ATOM 651 C CA . ALA A 1 80 ? 12.625 5.967 -35.346 1.00 85.06 80 ALA A CA 1
ATOM 652 C C . ALA A 1 80 ? 13.390 5.305 -34.188 1.00 85.06 80 ALA A C 1
ATOM 654 O O . ALA A 1 80 ? 12.845 5.157 -33.096 1.00 85.06 80 ALA A O 1
ATOM 655 N N . TYR A 1 81 ? 14.666 4.965 -34.392 1.00 86.94 81 TYR A N 1
ATOM 656 C CA . TYR A 1 81 ? 15.506 4.337 -33.373 1.00 86.94 81 TYR A CA 1
ATOM 657 C C . TYR A 1 81 ? 15.663 5.237 -32.145 1.00 86.94 81 TYR A C 1
ATOM 659 O O . TYR A 1 81 ? 15.407 4.817 -31.017 1.00 86.94 81 TYR A O 1
ATOM 667 N N . TRP A 1 82 ? 16.034 6.500 -32.365 1.00 83.88 82 TRP A N 1
ATOM 668 C CA . TRP A 1 82 ? 16.237 7.459 -31.281 1.00 83.88 82 TRP A CA 1
ATOM 669 C C . TRP A 1 82 ? 14.931 7.917 -30.617 1.00 83.88 82 TRP A C 1
ATOM 671 O O . TRP A 1 82 ? 14.974 8.354 -29.471 1.00 83.88 82 TRP A O 1
ATOM 681 N N . GLY A 1 83 ? 13.783 7.791 -31.289 1.00 81.62 83 GLY A N 1
ATOM 682 C CA . GLY A 1 83 ? 12.464 7.999 -30.684 1.00 81.62 83 GLY A CA 1
ATOM 683 C C . GLY A 1 83 ? 11.989 6.815 -29.833 1.00 81.62 83 GLY A C 1
ATOM 684 O O . GLY A 1 83 ? 11.404 7.017 -28.770 1.00 81.62 83 GLY A O 1
ATOM 685 N N . LEU A 1 84 ? 12.270 5.580 -30.262 1.00 85.12 84 LEU A N 1
ATOM 686 C CA . LEU A 1 84 ? 11.855 4.360 -29.558 1.00 85.12 84 LEU A CA 1
ATOM 687 C C . LEU A 1 84 ? 12.775 3.994 -28.389 1.00 85.12 84 LEU A C 1
ATOM 689 O O . LEU A 1 84 ? 12.302 3.442 -27.397 1.00 85.12 84 LEU A O 1
ATOM 693 N N . LEU A 1 85 ? 14.070 4.309 -28.474 1.00 84.25 85 LEU A N 1
ATOM 694 C CA . LEU A 1 85 ? 15.031 3.972 -27.423 1.00 84.25 85 LEU A CA 1
ATOM 695 C C . LEU A 1 85 ? 14.639 4.564 -26.051 1.00 84.25 85 LEU A C 1
ATOM 697 O O . LEU A 1 85 ? 14.603 3.801 -25.089 1.00 84.25 85 LEU A O 1
ATOM 701 N N . PRO A 1 86 ? 14.268 5.854 -25.917 1.00 79.81 86 PRO A N 1
ATOM 702 C CA . PRO A 1 86 ? 13.769 6.393 -24.653 1.00 79.81 86 PRO A CA 1
ATOM 703 C C . PRO A 1 86 ? 12.492 5.703 -24.164 1.00 79.81 86 PRO A C 1
ATOM 705 O O . PRO A 1 86 ? 12.373 5.443 -22.972 1.00 79.81 86 PRO A O 1
ATOM 708 N N . LEU A 1 87 ? 11.556 5.360 -25.058 1.00 79.62 87 LEU A N 1
ATOM 709 C CA . LEU A 1 87 ? 10.333 4.640 -24.676 1.00 79.62 87 LEU A CA 1
ATOM 710 C C . LEU A 1 87 ? 10.652 3.269 -24.079 1.00 79.62 87 LEU A C 1
ATOM 712 O O . LEU A 1 87 ? 10.035 2.882 -23.093 1.00 79.62 87 LEU A O 1
ATOM 716 N N . LEU A 1 88 ? 11.636 2.564 -24.639 1.00 82.12 88 LEU A N 1
ATOM 717 C CA . LEU A 1 88 ? 12.105 1.283 -24.116 1.00 82.12 88 LEU A CA 1
ATOM 718 C C . LEU A 1 88 ? 12.838 1.452 -22.777 1.00 82.12 88 LEU A C 1
ATOM 720 O O . LEU A 1 88 ? 12.540 0.742 -21.820 1.00 82.12 88 LEU A O 1
ATOM 724 N N . VAL A 1 89 ? 13.758 2.417 -22.694 1.00 80.88 89 VAL A N 1
ATOM 725 C CA . VAL A 1 89 ? 14.550 2.698 -21.485 1.00 80.88 89 VAL A CA 1
ATOM 726 C C . VAL A 1 89 ? 13.659 3.108 -20.310 1.00 80.88 89 VAL A C 1
ATOM 728 O O . VAL A 1 89 ? 13.882 2.671 -19.184 1.00 80.88 89 VAL A O 1
ATOM 731 N N . PHE A 1 90 ? 12.628 3.913 -20.566 1.00 76.25 90 PHE A N 1
ATOM 732 C CA . PHE A 1 90 ? 11.740 4.446 -19.534 1.00 76.25 90 PHE A CA 1
ATOM 733 C C . PHE A 1 90 ? 10.413 3.700 -19.396 1.00 76.25 90 PHE A C 1
ATOM 735 O O . PHE A 1 90 ? 9.568 4.123 -18.609 1.00 76.25 90 PHE A O 1
ATOM 742 N N . HIS A 1 91 ? 10.214 2.592 -20.112 1.00 74.00 91 HIS A N 1
ATOM 743 C CA . HIS A 1 91 ? 8.957 1.840 -20.108 1.00 74.00 91 HIS A CA 1
ATOM 744 C C . HIS A 1 91 ? 8.469 1.514 -18.685 1.00 74.00 91 HIS A C 1
ATOM 746 O O . HIS A 1 91 ? 7.313 1.773 -18.352 1.00 74.00 91 HIS A O 1
ATOM 752 N N . GLY A 1 92 ? 9.362 1.008 -17.826 1.00 68.44 92 GLY A N 1
ATOM 753 C CA . GLY A 1 92 ? 9.038 0.689 -16.433 1.00 68.44 92 GLY A CA 1
ATOM 754 C C . GLY A 1 92 ? 8.578 1.916 -15.643 1.00 68.44 92 GLY A C 1
ATOM 755 O O . GLY A 1 92 ? 7.507 1.895 -15.047 1.00 68.44 92 GLY A O 1
ATOM 756 N N . ALA A 1 93 ? 9.326 3.020 -15.717 1.00 67.75 93 ALA A N 1
ATOM 757 C CA . ALA A 1 93 ? 8.971 4.267 -15.039 1.00 67.75 93 ALA A CA 1
ATOM 758 C C . ALA A 1 93 ? 7.636 4.845 -15.544 1.00 67.75 93 ALA A C 1
ATOM 760 O O . ALA A 1 93 ? 6.821 5.304 -14.747 1.00 67.75 93 ALA A O 1
ATOM 761 N N . ILE A 1 94 ? 7.371 4.779 -16.854 1.00 68.81 94 ILE A N 1
ATOM 762 C CA . ILE A 1 94 ? 6.102 5.221 -17.451 1.00 68.81 94 ILE A CA 1
ATOM 763 C C . ILE A 1 94 ? 4.932 4.384 -16.923 1.00 68.81 94 ILE A C 1
ATOM 765 O O . ILE A 1 94 ? 3.893 4.949 -16.568 1.00 68.81 94 ILE A O 1
ATOM 769 N N . LEU A 1 95 ? 5.086 3.058 -16.842 1.00 68.06 95 LEU A N 1
ATOM 770 C CA . LEU A 1 95 ? 4.063 2.179 -16.274 1.00 68.06 95 LEU A CA 1
ATOM 771 C C . LEU A 1 95 ? 3.831 2.464 -14.790 1.00 68.06 95 LEU A C 1
ATOM 773 O O . LEU A 1 95 ? 2.676 2.589 -14.385 1.00 68.06 95 LEU A O 1
ATOM 777 N N . THR A 1 96 ? 4.894 2.638 -14.004 1.00 63.56 96 THR A N 1
ATOM 778 C CA . THR A 1 96 ? 4.807 2.964 -12.574 1.00 63.56 96 THR A CA 1
ATOM 779 C C . THR A 1 96 ? 4.100 4.296 -12.345 1.00 63.56 96 THR A C 1
ATOM 781 O O . THR A 1 96 ? 3.132 4.354 -11.590 1.00 63.56 96 THR A O 1
ATOM 784 N N . VAL A 1 97 ? 4.496 5.358 -13.054 1.00 63.59 97 VAL A N 1
ATOM 785 C CA . VAL A 1 97 ? 3.833 6.671 -12.971 1.00 63.59 97 VAL A CA 1
ATOM 786 C C . VAL A 1 97 ? 2.368 6.560 -13.398 1.00 63.59 97 VAL A C 1
ATOM 788 O O . VAL A 1 97 ? 1.483 7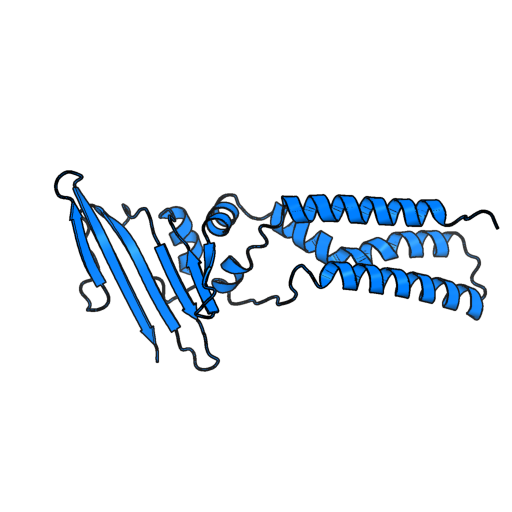.071 -12.714 1.00 63.59 97 VAL A O 1
ATOM 791 N N . SER A 1 98 ? 2.079 5.842 -14.487 1.00 63.78 98 SER A N 1
ATOM 792 C CA . SER A 1 98 ? 0.706 5.630 -14.965 1.00 63.78 98 SER A CA 1
ATOM 793 C C . SER A 1 98 ? -0.146 4.858 -13.959 1.00 63.78 98 SER A C 1
ATOM 795 O O . SER A 1 98 ? -1.320 5.181 -13.769 1.00 63.78 98 SER A O 1
ATOM 797 N N . HIS A 1 99 ? 0.432 3.853 -13.302 1.00 59.91 99 HIS A N 1
ATOM 798 C CA . HIS A 1 99 ? -0.209 3.129 -12.217 1.00 59.91 99 HIS A CA 1
ATOM 799 C C . HIS A 1 99 ? -0.468 4.072 -11.036 1.00 59.91 99 HIS A C 1
ATOM 801 O O . HIS A 1 99 ? -1.613 4.212 -10.617 1.00 59.91 99 HIS A O 1
ATOM 807 N N . ASN A 1 100 ? 0.541 4.816 -10.577 1.00 59.09 100 ASN A N 1
ATOM 808 C CA . ASN A 1 100 ? 0.443 5.741 -9.441 1.00 59.09 100 ASN A CA 1
ATOM 809 C C . ASN A 1 100 ? -0.524 6.918 -9.669 1.00 59.09 100 ASN A C 1
ATOM 811 O O . ASN A 1 100 ? -1.081 7.460 -8.708 1.00 59.09 100 ASN A O 1
ATOM 815 N N . LEU A 1 101 ? -0.751 7.314 -10.926 1.00 63.00 101 LEU A N 1
ATOM 816 C CA . LEU A 1 101 ? -1.787 8.278 -11.314 1.00 63.00 101 LEU A CA 1
ATOM 817 C C . LEU A 1 101 ? -3.201 7.679 -11.267 1.00 63.00 101 LEU A C 1
ATOM 819 O O . LEU A 1 101 ? -4.163 8.416 -11.059 1.00 63.00 101 LEU A O 1
ATOM 823 N N . LYS A 1 102 ? -3.335 6.358 -11.435 1.00 62.09 102 LYS A N 1
ATOM 824 C CA . LYS A 1 102 ? -4.606 5.620 -11.325 1.00 62.09 102 LYS A CA 1
ATOM 825 C C . LYS A 1 102 ? -4.927 5.172 -9.896 1.00 62.09 102 LYS A C 1
ATOM 827 O O . LYS A 1 102 ? -6.079 4.837 -9.627 1.00 62.09 102 LYS A O 1
ATOM 832 N N . VAL A 1 103 ? -3.943 5.181 -8.994 1.00 62.56 103 VAL A N 1
ATOM 833 C CA . VAL A 1 103 ? -4.118 4.842 -7.574 1.00 62.56 103 VAL A CA 1
ATOM 834 C C . VAL A 1 103 ? -5.149 5.780 -6.942 1.00 62.56 103 VAL A C 1
ATOM 836 O O . VAL A 1 103 ? -4.988 7.004 -6.918 1.00 62.56 103 VAL A O 1
ATOM 839 N N . GLY A 1 104 ? -6.227 5.200 -6.414 1.00 67.75 104 GLY A N 1
ATOM 840 C CA . GLY A 1 104 ? -7.325 5.958 -5.816 1.00 67.75 104 GLY A CA 1
ATOM 841 C C . GLY A 1 104 ? -6.901 6.685 -4.534 1.00 67.75 104 GLY A C 1
ATOM 842 O O . GLY A 1 104 ? -5.970 6.278 -3.838 1.00 67.75 104 GLY A O 1
ATOM 843 N N . ALA A 1 105 ? -7.630 7.740 -4.151 1.00 74.94 105 ALA A N 1
ATOM 844 C CA . ALA A 1 105 ? -7.333 8.523 -2.941 1.00 74.94 105 ALA A CA 1
ATOM 845 C C . ALA A 1 105 ? -7.224 7.662 -1.660 1.00 74.94 105 ALA A C 1
ATOM 847 O O . ALA A 1 105 ? -6.437 7.968 -0.765 1.00 74.94 105 ALA A O 1
ATOM 848 N N . THR A 1 106 ? -7.988 6.565 -1.579 1.00 78.94 106 THR A N 1
ATOM 849 C CA . THR A 1 106 ? -7.953 5.619 -0.452 1.00 78.94 106 THR A CA 1
ATOM 850 C C . THR A 1 106 ? -6.660 4.808 -0.404 1.00 78.94 106 THR A C 1
ATOM 852 O O . THR A 1 106 ? -6.064 4.710 0.665 1.00 78.94 106 THR A O 1
ATOM 855 N N . GLU A 1 107 ? -6.180 4.291 -1.536 1.00 78.50 107 GLU A N 1
ATOM 856 C CA . GLU A 1 107 ? -4.906 3.566 -1.601 1.00 78.50 107 GLU A CA 1
ATOM 857 C C . GLU A 1 107 ? -3.748 4.468 -1.181 1.00 78.50 107 GLU A C 1
ATOM 859 O O . GLU A 1 107 ? -3.002 4.123 -0.268 1.00 78.50 107 GLU A O 1
ATOM 864 N N . ARG A 1 108 ? -3.662 5.677 -1.752 1.00 76.56 108 ARG A N 1
ATOM 865 C CA . ARG A 1 108 ? -2.612 6.643 -1.399 1.00 76.56 108 ARG A CA 1
ATOM 866 C C . ARG A 1 108 ? -2.610 6.968 0.097 1.00 76.56 108 ARG A C 1
ATOM 868 O O . ARG A 1 108 ? -1.548 7.091 0.701 1.00 76.56 108 ARG A O 1
ATOM 875 N N . SER A 1 109 ? -3.785 7.084 0.714 1.00 84.19 109 SER A N 1
ATOM 876 C CA . SER A 1 109 ? -3.895 7.327 2.155 1.00 84.19 109 SER A CA 1
ATOM 877 C C . SER A 1 109 ? -3.388 6.145 2.996 1.00 84.19 109 SER A C 1
ATOM 879 O O . SER A 1 109 ? -2.640 6.358 3.952 1.00 84.19 109 SER A O 1
ATOM 881 N N . ILE A 1 110 ? -3.702 4.902 2.607 1.00 84.62 110 ILE A N 1
ATOM 882 C CA . ILE A 1 110 ? -3.178 3.687 3.261 1.00 84.62 110 ILE A CA 1
ATOM 883 C C . ILE A 1 110 ? -1.653 3.627 3.156 1.00 84.62 110 ILE A C 1
ATOM 885 O O . ILE A 1 110 ? -0.975 3.303 4.133 1.00 84.62 110 ILE A O 1
ATOM 889 N N . CYS A 1 111 ? -1.109 3.978 1.995 1.00 79.69 111 CYS A N 1
ATOM 890 C CA . CYS A 1 111 ? 0.328 3.964 1.739 1.00 79.69 111 CYS A CA 1
ATOM 891 C C . CYS A 1 111 ? 1.102 4.872 2.679 1.00 79.69 111 CYS A C 1
ATOM 893 O O . CYS A 1 111 ? 2.085 4.455 3.280 1.00 79.69 111 CYS A O 1
ATOM 895 N N . ASN A 1 112 ? 0.586 6.075 2.908 1.00 80.88 112 ASN A N 1
ATOM 896 C CA . ASN A 1 112 ? 1.190 7.041 3.828 1.00 80.88 112 ASN A CA 1
ATOM 897 C C . ASN A 1 112 ? 1.230 6.546 5.275 1.00 80.88 112 ASN A C 1
ATOM 899 O O . ASN A 1 112 ? 2.029 7.015 6.079 1.00 80.88 112 ASN A O 1
ATOM 903 N N . LYS A 1 113 ? 0.314 5.640 5.608 1.00 87.62 113 LYS A N 1
ATOM 904 C CA . LYS A 1 113 ? 0.099 5.102 6.947 1.00 87.62 113 LYS A CA 1
ATOM 905 C C . LYS A 1 113 ? 0.779 3.755 7.159 1.00 87.62 113 LYS A C 1
ATOM 907 O O . LYS A 1 113 ? 0.716 3.228 8.271 1.00 87.62 113 LYS A O 1
ATOM 912 N N . THR A 1 114 ? 1.396 3.196 6.116 1.00 85.75 114 THR A N 1
ATOM 913 C CA . THR A 1 114 ? 1.963 1.850 6.136 1.00 85.75 114 THR A CA 1
ATOM 914 C C . THR A 1 114 ? 3.472 1.886 5.955 1.00 85.75 114 THR A C 1
ATOM 916 O O . THR A 1 114 ? 3.992 2.543 5.062 1.00 85.75 114 THR A O 1
ATOM 919 N N . THR A 1 115 ? 4.188 1.154 6.803 1.00 82.25 115 THR A N 1
ATOM 920 C CA . THR A 1 115 ? 5.653 1.081 6.794 1.00 82.25 115 THR A CA 1
ATOM 921 C C . THR A 1 115 ? 6.121 -0.351 7.025 1.00 82.25 115 THR A C 1
ATOM 923 O O . THR A 1 115 ? 5.445 -1.135 7.695 1.00 82.25 115 THR A O 1
ATOM 926 N N . ARG A 1 116 ? 7.284 -0.711 6.470 1.00 76.81 116 ARG A N 1
ATOM 927 C CA . ARG A 1 116 ? 7.908 -2.015 6.724 1.00 76.81 116 ARG A CA 1
ATOM 928 C C . ARG A 1 116 ? 8.505 -2.046 8.131 1.00 76.81 116 ARG A C 1
ATOM 930 O O . ARG A 1 116 ? 9.265 -1.155 8.518 1.00 76.81 116 ARG A O 1
ATOM 937 N N . ALA A 1 117 ? 8.199 -3.094 8.887 1.00 72.12 117 ALA A N 1
ATOM 938 C CA . ALA A 1 117 ? 8.784 -3.332 10.196 1.00 72.12 117 ALA A CA 1
ATOM 939 C C . ALA A 1 117 ? 10.248 -3.770 10.031 1.00 72.12 117 ALA A C 1
ATOM 941 O O . ALA A 1 117 ? 10.537 -4.915 9.689 1.00 72.12 117 ALA A O 1
ATOM 942 N N . LYS A 1 118 ? 11.190 -2.857 10.309 1.00 62.00 118 LYS A N 1
ATOM 943 C CA . LYS A 1 118 ? 12.640 -3.065 10.105 1.00 62.00 118 LYS A CA 1
ATOM 944 C C . LYS A 1 118 ? 13.221 -4.325 10.770 1.00 62.00 118 LYS A C 1
ATOM 946 O O . LYS A 1 118 ? 14.270 -4.782 10.340 1.00 62.00 118 LYS A O 1
ATOM 951 N N . LYS A 1 119 ? 12.588 -4.856 11.824 1.00 58.00 119 LYS A N 1
ATOM 952 C CA . LYS A 1 119 ? 13.116 -5.979 12.622 1.00 58.00 119 LYS A CA 1
ATOM 953 C C . LYS A 1 119 ? 12.498 -7.346 12.316 1.00 58.00 119 LYS A C 1
ATOM 955 O O . LYS A 1 119 ? 13.133 -8.343 12.623 1.00 58.00 119 LYS A O 1
ATOM 960 N N . SER A 1 120 ? 11.286 -7.408 11.767 1.00 59.09 120 SER A N 1
ATOM 961 C CA . SER A 1 120 ? 10.531 -8.667 11.625 1.00 59.09 120 SER A CA 1
ATOM 962 C C . SER A 1 120 ? 10.224 -9.053 10.181 1.00 59.09 120 SER A C 1
ATOM 964 O O . SER A 1 120 ? 9.622 -10.094 9.961 1.00 59.09 120 SER A O 1
ATOM 966 N N . GLY A 1 121 ? 10.569 -8.213 9.199 1.00 68.38 121 GLY A N 1
ATOM 967 C CA . GLY A 1 121 ? 10.223 -8.448 7.791 1.00 68.38 121 GLY A CA 1
ATOM 968 C C . GLY A 1 121 ? 8.739 -8.234 7.453 1.00 68.38 121 GLY A C 1
ATOM 969 O O . GLY A 1 121 ? 8.393 -8.204 6.275 1.00 68.38 121 GLY A O 1
ATOM 970 N N . GLY A 1 122 ? 7.889 -8.022 8.463 1.00 76.00 122 GLY A N 1
ATOM 971 C CA . GLY A 1 122 ? 6.464 -7.735 8.312 1.00 76.00 122 GLY A CA 1
ATOM 972 C C . GLY A 1 122 ? 6.144 -6.267 8.015 1.00 76.00 122 GLY A C 1
ATOM 973 O O . GLY A 1 122 ? 7.022 -5.414 7.848 1.00 76.00 122 GLY A O 1
ATOM 974 N N . MET A 1 123 ? 4.852 -5.956 7.994 1.00 84.94 123 MET A N 1
ATOM 975 C CA . MET A 1 123 ? 4.292 -4.645 7.678 1.00 84.94 123 MET A CA 1
ATOM 976 C C . MET A 1 123 ? 3.443 -4.101 8.820 1.00 84.94 123 MET A C 1
ATOM 978 O O . MET A 1 123 ? 2.764 -4.847 9.526 1.00 84.94 123 MET A O 1
ATOM 982 N N . VAL A 1 124 ? 3.464 -2.776 8.976 1.00 88.06 124 VAL A N 1
ATOM 983 C CA . VAL A 1 124 ? 2.658 -2.064 9.970 1.00 88.06 124 VAL A CA 1
ATOM 984 C C . VAL A 1 124 ? 1.888 -0.939 9.303 1.00 88.06 124 VAL A C 1
ATOM 986 O O . VAL A 1 124 ? 2.498 -0.015 8.767 1.00 88.06 124 VAL A O 1
ATOM 989 N N . SER A 1 125 ? 0.561 -0.983 9.380 1.00 90.56 125 SER A N 1
ATOM 990 C CA . SER A 1 125 ? -0.325 0.128 9.026 1.00 90.56 125 SER A CA 1
ATOM 991 C C . SER A 1 125 ? -0.873 0.759 10.299 1.00 90.56 125 SER A C 1
ATOM 993 O O . SER A 1 125 ? -1.418 0.050 11.137 1.00 90.56 125 SER A O 1
ATOM 995 N N . THR A 1 126 ? -0.759 2.075 10.461 1.00 92.31 126 THR A N 1
ATOM 996 C CA . THR A 1 126 ? -1.197 2.781 11.679 1.00 92.31 126 THR A CA 1
ATOM 997 C C . THR A 1 126 ? -2.247 3.842 11.372 1.00 92.31 126 THR A C 1
ATOM 999 O O . THR A 1 126 ? -2.223 4.473 10.321 1.00 92.31 126 THR A O 1
ATOM 1002 N N . ASN A 1 127 ? -3.174 4.071 12.305 1.00 93.62 127 ASN A N 1
ATOM 1003 C CA . ASN A 1 127 ? -4.196 5.118 12.190 1.00 93.62 127 ASN A CA 1
ATOM 1004 C C . ASN A 1 127 ? -5.076 5.021 10.918 1.00 93.62 127 ASN A C 1
ATOM 1006 O O . ASN A 1 127 ? -5.435 6.027 10.291 1.00 93.62 127 ASN A O 1
ATOM 1010 N N . LEU A 1 128 ? -5.421 3.796 10.514 1.00 92.56 128 LEU A N 1
ATOM 1011 C CA . LEU A 1 128 ? -6.372 3.550 9.437 1.00 92.56 128 LEU A CA 1
ATOM 1012 C C . LEU A 1 128 ? -7.808 3.853 9.899 1.00 92.56 128 LEU A C 1
ATOM 1014 O O . LEU A 1 128 ? -8.203 3.620 11.046 1.00 92.56 128 LEU A O 1
ATOM 1018 N N . THR A 1 129 ? -8.601 4.369 8.973 1.00 93.69 129 THR A N 1
ATOM 1019 C CA . THR A 1 129 ? -10.057 4.488 9.068 1.00 93.69 129 THR A CA 1
ATOM 1020 C C . THR A 1 129 ? -10.719 3.160 8.711 1.00 93.69 129 THR A C 1
ATOM 1022 O O . THR A 1 129 ? -10.115 2.313 8.051 1.00 93.69 129 THR A O 1
ATOM 1025 N N . LEU A 1 130 ? -11.992 2.986 9.079 1.00 92.12 130 LEU A N 1
ATOM 1026 C CA . LEU A 1 130 ? -12.742 1.795 8.680 1.00 92.12 130 LEU A CA 1
ATOM 1027 C C . LEU A 1 130 ? -12.808 1.636 7.154 1.00 92.12 130 LEU A C 1
ATOM 1029 O O . LEU A 1 130 ? -12.623 0.536 6.653 1.00 92.12 130 LEU A O 1
ATOM 1033 N N . LYS A 1 131 ? -12.999 2.728 6.403 1.00 89.88 131 LYS A N 1
ATOM 1034 C CA . LYS A 1 131 ? -13.014 2.690 4.931 1.00 89.88 131 LYS A CA 1
ATOM 1035 C C . LYS A 1 131 ? -11.700 2.147 4.358 1.00 89.88 131 LYS A C 1
ATOM 1037 O O . LYS A 1 131 ? -11.720 1.338 3.439 1.00 89.88 131 LYS A O 1
ATOM 1042 N N . GLU A 1 132 ? -10.570 2.591 4.900 1.00 89.62 132 GLU A N 1
ATOM 1043 C CA . GLU A 1 132 ? -9.242 2.110 4.501 1.00 89.62 132 GLU A CA 1
ATOM 1044 C C . GLU A 1 132 ? -9.022 0.642 4.890 1.00 89.62 132 GLU A C 1
ATOM 1046 O O . GLU A 1 132 ? -8.442 -0.116 4.121 1.00 89.62 132 GLU A O 1
ATOM 1051 N N . TYR A 1 133 ? -9.524 0.210 6.048 1.00 90.38 133 TYR A N 1
ATOM 1052 C CA . TYR A 1 133 ? -9.480 -1.196 6.447 1.00 90.38 133 TYR A CA 1
ATOM 1053 C C . TYR A 1 133 ? -10.309 -2.094 5.518 1.00 90.38 133 TYR A C 1
ATOM 1055 O O . TYR A 1 133 ? -9.812 -3.106 5.032 1.00 90.38 133 TYR A O 1
ATOM 1063 N N . LEU A 1 134 ? -11.551 -1.697 5.223 1.00 89.12 134 LEU A N 1
ATOM 1064 C CA . LEU A 1 134 ? -12.446 -2.420 4.315 1.00 89.12 134 LEU A CA 1
ATOM 1065 C C . LEU A 1 134 ? -11.900 -2.479 2.884 1.00 89.12 134 LEU A C 1
ATOM 1067 O O . LEU A 1 134 ? -12.248 -3.381 2.134 1.00 89.12 134 LEU A O 1
ATOM 1071 N N . TYR A 1 135 ? -11.028 -1.543 2.506 1.00 87.31 135 TYR A N 1
ATOM 1072 C CA . TYR A 1 135 ? -10.294 -1.618 1.247 1.00 87.31 135 TYR A CA 1
ATOM 1073 C C . TYR A 1 135 ? -9.263 -2.761 1.238 1.00 87.31 135 TYR A C 1
ATOM 1075 O O . TYR A 1 135 ? -9.072 -3.428 0.223 1.00 87.31 135 TYR A O 1
ATOM 1083 N N . LEU A 1 136 ? -8.593 -2.997 2.369 1.00 85.88 136 LEU A N 1
ATOM 1084 C CA . LEU A 1 136 ? -7.574 -4.041 2.510 1.00 85.88 136 LEU A CA 1
ATOM 1085 C C . LEU A 1 136 ? -8.184 -5.432 2.700 1.00 85.88 136 LEU A C 1
ATOM 1087 O O . LEU A 1 136 ? -7.672 -6.395 2.131 1.00 85.88 136 LEU A O 1
ATOM 1091 N N . GLN A 1 137 ? -9.279 -5.522 3.457 1.00 85.88 137 GLN A N 1
ATOM 1092 C CA . GLN A 1 137 ? -9.890 -6.774 3.906 1.00 85.88 137 GLN A CA 1
ATOM 1093 C C . GLN A 1 137 ? -10.161 -7.803 2.786 1.00 85.88 137 GLN A C 1
ATOM 1095 O O . GLN A 1 137 ? -9.791 -8.957 2.972 1.00 85.88 137 GLN A O 1
ATOM 1100 N N . PRO A 1 138 ? -10.722 -7.462 1.607 1.00 79.12 138 PRO A N 1
ATOM 1101 C CA . PRO A 1 138 ? -10.995 -8.454 0.561 1.00 79.12 138 PRO A CA 1
ATOM 1102 C C . PRO A 1 138 ? -9.743 -9.151 0.019 1.00 79.12 138 PRO A C 1
ATOM 1104 O O . PRO A 1 138 ? -9.835 -10.251 -0.518 1.00 79.12 138 PRO A O 1
ATOM 1107 N N . ASN A 1 139 ? -8.574 -8.521 0.154 1.00 71.19 139 ASN A N 1
ATOM 1108 C CA . ASN A 1 139 ? -7.313 -9.065 -0.344 1.00 71.19 139 ASN A CA 1
ATOM 1109 C C . ASN A 1 139 ? -6.685 -10.086 0.624 1.00 71.19 139 ASN A C 1
ATOM 1111 O O . ASN A 1 139 ? -5.675 -10.697 0.277 1.00 71.19 139 ASN A O 1
ATOM 1115 N N . ARG A 1 140 ? -7.253 -10.270 1.829 1.00 73.75 140 ARG A N 1
ATOM 1116 C CA . ARG A 1 140 ? -6.724 -11.141 2.890 1.00 73.75 140 ARG A CA 1
ATOM 1117 C C . ARG A 1 140 ? -7.853 -11.817 3.663 1.00 73.75 140 ARG A C 1
ATOM 1119 O O . ARG A 1 140 ? -8.603 -11.167 4.386 1.00 73.75 140 ARG A O 1
ATOM 1126 N N . ARG A 1 141 ? -7.964 -13.142 3.539 1.00 75.56 141 ARG A N 1
ATOM 1127 C CA . ARG A 1 141 ? -9.029 -13.925 4.195 1.00 75.56 141 ARG A CA 1
ATOM 1128 C C . ARG A 1 141 ? -8.922 -13.905 5.721 1.00 75.56 141 ARG A C 1
ATOM 1130 O O . ARG A 1 141 ? -9.914 -14.131 6.403 1.00 75.56 141 ARG A O 1
ATOM 1137 N N . GLU A 1 142 ? -7.737 -13.612 6.239 1.00 81.75 142 GLU A N 1
ATOM 1138 C CA . GLU A 1 142 ? -7.399 -13.596 7.660 1.00 81.75 142 GLU A CA 1
ATOM 1139 C C . GLU A 1 142 ? -7.953 -12.348 8.373 1.00 81.75 142 GLU A C 1
ATOM 1141 O O . GLU A 1 142 ? -7.990 -12.292 9.601 1.00 81.75 142 GLU A O 1
ATOM 1146 N N . PHE A 1 143 ? -8.385 -11.325 7.623 1.00 87.50 143 PHE A N 1
ATOM 1147 C CA . PHE A 1 143 ? -8.844 -10.058 8.189 1.00 87.50 143 PHE A CA 1
ATOM 1148 C C . PHE A 1 143 ? -10.288 -10.180 8.707 1.00 87.50 143 PHE A C 1
ATOM 1150 O O . PHE A 1 143 ? -11.226 -10.331 7.915 1.00 87.50 143 PHE A O 1
ATOM 1157 N N . PRO A 1 144 ? -10.518 -10.056 10.027 1.00 89.44 144 PRO A N 1
ATOM 1158 C CA . PRO A 1 144 ? -11.848 -10.194 10.599 1.00 89.44 144 PRO A CA 1
ATOM 1159 C C . PRO A 1 144 ? -12.755 -9.016 10.233 1.00 89.44 144 PRO A C 1
ATOM 1161 O O . PRO A 1 144 ? -12.305 -7.912 9.926 1.00 89.44 144 PRO A O 1
ATOM 1164 N N . ASN A 1 145 ? -14.064 -9.213 10.355 1.00 90.88 145 ASN A N 1
ATOM 1165 C CA . ASN A 1 145 ? -14.998 -8.095 10.280 1.00 90.88 145 ASN A CA 1
ATOM 1166 C C . ASN A 1 145 ? -14.837 -7.192 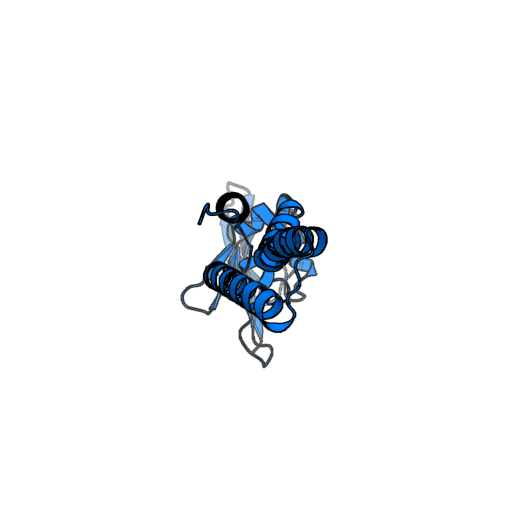11.504 1.00 90.88 145 ASN A C 1
ATOM 1168 O O . ASN A 1 145 ? -14.923 -7.653 12.644 1.00 90.88 145 ASN A O 1
ATOM 1172 N N . LEU A 1 146 ? -14.618 -5.901 11.258 1.00 91.81 146 LEU A N 1
ATOM 1173 C CA . LEU A 1 146 ? -14.569 -4.899 12.313 1.00 91.81 146 LEU A CA 1
ATOM 1174 C C . LEU A 1 146 ? -15.948 -4.261 12.521 1.00 91.81 146 LEU A C 1
ATOM 1176 O O . LEU A 1 146 ? -16.699 -4.088 11.560 1.00 91.81 146 LEU A O 1
ATOM 1180 N N . PRO A 1 147 ? -16.279 -3.864 13.760 1.00 92.44 147 PRO A N 1
ATOM 1181 C CA . PRO A 1 147 ? -17.491 -3.108 14.036 1.00 92.44 147 PRO A CA 1
ATOM 1182 C C . PRO A 1 147 ? -17.569 -1.779 13.254 1.00 92.44 147 PRO A C 1
ATOM 1184 O O . PRO A 1 147 ? -16.527 -1.153 13.018 1.00 92.44 147 PRO A O 1
ATOM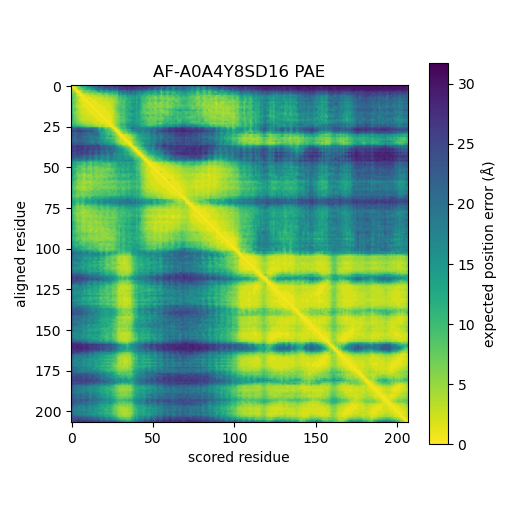 1187 N N . PRO A 1 148 ? -18.771 -1.297 12.890 1.00 90.69 148 PRO A N 1
ATOM 1188 C CA . PRO A 1 148 ? -18.938 -0.116 12.042 1.00 90.69 148 PRO A CA 1
ATOM 1189 C C . PRO A 1 148 ? -18.427 1.197 12.657 1.00 90.69 148 PRO A C 1
ATOM 1191 O O . PRO A 1 148 ? -18.104 2.121 11.912 1.00 90.69 148 PRO A O 1
ATOM 1194 N N . THR A 1 149 ? -18.295 1.306 13.986 1.00 92.50 149 THR A N 1
ATOM 1195 C CA . THR A 1 149 ? -17.702 2.504 14.623 1.00 92.50 149 THR A CA 1
ATOM 1196 C C . THR A 1 149 ? -16.181 2.440 14.804 1.00 92.50 149 THR A C 1
ATOM 1198 O O . THR A 1 149 ? -15.597 3.292 15.482 1.00 92.50 149 THR A O 1
ATOM 1201 N N . SER A 1 150 ? -15.522 1.439 14.215 1.00 93.44 150 SER A N 1
ATOM 1202 C CA . SER A 1 150 ? -14.079 1.249 14.367 1.00 93.44 150 SER A CA 1
ATOM 1203 C C . SER A 1 150 ? -13.272 2.404 13.773 1.00 93.44 150 SER A C 1
ATOM 1205 O O . SER A 1 150 ? -13.464 2.819 12.630 1.00 93.44 150 SER A O 1
ATOM 1207 N N . LYS A 1 151 ? -12.316 2.903 14.553 1.00 93.50 151 LYS A N 1
ATOM 1208 C CA . LYS A 1 151 ? -11.383 3.973 14.184 1.00 93.50 151 LYS A CA 1
ATOM 1209 C C . LYS A 1 151 ? -10.000 3.725 14.775 1.00 93.50 151 LYS A C 1
ATOM 1211 O O . LYS A 1 151 ? -9.843 2.894 15.671 1.00 93.50 151 LYS A O 1
ATOM 1216 N N . ASN A 1 152 ? -9.017 4.487 14.297 1.00 93.06 152 ASN A N 1
ATOM 1217 C CA . ASN A 1 152 ? -7.611 4.392 14.700 1.00 93.06 152 ASN A CA 1
ATOM 1218 C C . ASN A 1 152 ? -7.105 2.945 14.609 1.00 93.06 152 ASN A C 1
ATOM 1220 O O . ASN A 1 152 ? -6.537 2.410 15.561 1.00 93.06 152 ASN A O 1
ATOM 1224 N N . ILE A 1 153 ? -7.395 2.299 13.480 1.00 96.06 153 ILE A N 1
ATOM 1225 C CA . ILE A 1 153 ? -7.079 0.895 13.253 1.00 96.06 153 ILE A CA 1
ATOM 1226 C C . ILE A 1 153 ? -5.584 0.787 12.962 1.00 96.06 153 ILE A C 1
ATOM 1228 O O . ILE A 1 153 ? -5.041 1.483 12.102 1.00 96.06 153 ILE A O 1
ATOM 1232 N N . THR A 1 154 ? -4.927 -0.097 13.691 1.00 95.06 154 THR A N 1
ATOM 1233 C CA . THR A 1 154 ? -3.531 -0.462 13.516 1.00 95.06 154 THR A CA 1
ATOM 1234 C C . THR A 1 154 ? -3.472 -1.932 13.142 1.00 95.06 154 THR A C 1
ATOM 1236 O O . THR A 1 154 ? -4.061 -2.765 13.831 1.00 95.06 154 THR A O 1
ATOM 1239 N N . ILE A 1 155 ? -2.771 -2.235 12.057 1.00 92.00 155 ILE A N 1
ATOM 1240 C CA . ILE A 1 155 ? -2.550 -3.583 11.540 1.00 92.00 155 ILE A CA 1
ATOM 1241 C C . ILE A 1 155 ? -1.058 -3.855 11.619 1.00 92.00 155 ILE A C 1
ATOM 1243 O O . ILE A 1 155 ? -0.261 -3.088 11.084 1.00 92.00 155 ILE A O 1
ATOM 1247 N N . TRP A 1 156 ? -0.688 -4.942 12.272 1.00 90.19 156 TRP A N 1
ATOM 1248 C CA . TRP A 1 156 ? 0.640 -5.520 12.214 1.00 90.19 156 TRP A CA 1
ATOM 1249 C C . TRP A 1 156 ? 0.500 -6.888 11.568 1.00 90.19 156 TRP A C 1
ATOM 1251 O O . TRP A 1 156 ? -0.207 -7.750 12.088 1.00 90.19 156 TRP A O 1
ATOM 1261 N N . PHE A 1 157 ? 1.117 -7.064 10.411 1.00 85.50 157 PHE A N 1
ATOM 1262 C CA . PHE A 1 157 ? 0.996 -8.291 9.645 1.00 85.50 157 PHE A CA 1
ATOM 1263 C C . PHE A 1 157 ? 2.376 -8.783 9.241 1.00 85.50 157 PHE A C 1
ATOM 1265 O O . PHE A 1 157 ? 3.143 -8.058 8.609 1.00 85.50 157 PHE A O 1
ATOM 1272 N N . ASN A 1 158 ? 2.681 -10.021 9.600 1.00 83.50 158 ASN A N 1
ATOM 1273 C CA . ASN A 1 158 ? 3.872 -10.721 9.160 1.00 83.50 158 ASN A CA 1
ATOM 1274 C C . ASN A 1 158 ? 3.424 -11.982 8.420 1.00 83.50 158 ASN A C 1
ATOM 1276 O O . ASN A 1 158 ? 2.883 -12.884 9.050 1.00 83.50 158 ASN A O 1
ATOM 1280 N N . GLY A 1 159 ? 3.586 -12.003 7.098 1.00 71.00 159 GLY A N 1
ATOM 1281 C CA . GLY A 1 159 ? 3.309 -13.157 6.241 1.00 71.00 159 GLY A CA 1
ATOM 1282 C C . GLY A 1 159 ? 4.635 -13.612 5.655 1.00 71.00 159 GLY A C 1
ATOM 1283 O O . GLY A 1 159 ? 5.141 -12.987 4.716 1.00 71.00 159 GLY A O 1
ATOM 1284 N N . GLY A 1 160 ? 5.246 -14.589 6.318 1.00 57.50 160 GLY A N 1
ATOM 1285 C CA . GLY A 1 160 ? 6.695 -14.760 6.295 1.00 57.50 160 GLY A CA 1
ATOM 1286 C C . GLY A 1 160 ? 7.201 -15.887 5.420 1.00 57.50 160 GLY A C 1
ATOM 1287 O O . GLY A 1 160 ? 8.162 -15.662 4.690 1.00 57.50 160 GLY A O 1
ATOM 1288 N N . ASP A 1 161 ? 6.561 -17.056 5.445 1.00 50.16 161 ASP A N 1
ATOM 1289 C CA . ASP A 1 161 ? 7.251 -18.270 5.014 1.00 50.16 161 ASP A CA 1
ATOM 1290 C C . ASP A 1 161 ? 6.477 -19.082 3.971 1.00 50.16 161 ASP A C 1
ATOM 1292 O O . ASP A 1 161 ? 5.249 -19.064 3.893 1.00 50.16 161 ASP A O 1
ATOM 1296 N N . PHE A 1 162 ? 7.238 -19.817 3.153 1.00 49.75 162 PHE A N 1
ATOM 1297 C CA . PHE A 1 162 ? 6.793 -20.725 2.081 1.00 49.75 162 PHE A CA 1
ATOM 1298 C C . PHE A 1 162 ? 5.756 -21.774 2.545 1.00 49.75 162 PHE A C 1
ATOM 1300 O O . PHE A 1 162 ? 5.124 -22.430 1.722 1.00 49.75 162 PHE A O 1
ATOM 1307 N N . ILE A 1 163 ? 5.596 -21.921 3.862 1.00 56.19 163 ILE A N 1
ATOM 1308 C CA . ILE A 1 163 ? 4.777 -22.913 4.563 1.00 56.19 163 ILE A CA 1
ATOM 1309 C C . ILE A 1 163 ? 3.371 -22.363 4.892 1.00 56.19 163 ILE A C 1
ATOM 1311 O O . ILE A 1 163 ? 2.458 -23.140 5.149 1.00 56.19 163 ILE A O 1
ATOM 1315 N N . GLY A 1 164 ? 3.149 -21.047 4.763 1.00 63.53 164 GLY A N 1
ATOM 1316 C CA . GLY A 1 164 ? 1.852 -20.409 5.024 1.00 63.53 164 GLY A CA 1
ATOM 1317 C C . GLY A 1 164 ? 1.745 -19.711 6.381 1.00 63.53 164 GLY A C 1
ATOM 1318 O O . GLY A 1 164 ? 0.717 -19.091 6.650 1.00 63.53 164 GLY A O 1
ATOM 1319 N N . ASP A 1 165 ? 2.803 -19.745 7.193 1.00 76.62 165 ASP A N 1
ATOM 1320 C CA . ASP A 1 165 ? 2.844 -19.135 8.519 1.00 76.62 165 ASP A CA 1
ATOM 1321 C C . ASP A 1 165 ? 2.587 -17.628 8.456 1.00 76.62 165 ASP A C 1
ATOM 1323 O O . ASP A 1 165 ? 3.179 -16.874 7.661 1.00 76.62 165 ASP A O 1
ATOM 1327 N N . TYR A 1 166 ? 1.721 -17.167 9.353 1.00 83.50 166 TYR A N 1
ATOM 1328 C CA . TYR A 1 166 ? 1.452 -15.747 9.497 1.00 83.50 166 TYR A CA 1
ATOM 1329 C C . TYR A 1 166 ? 1.216 -15.346 10.943 1.00 83.50 166 TYR A C 1
ATOM 1331 O O . TYR A 1 166 ? 0.858 -16.132 11.815 1.00 83.50 166 TYR A O 1
ATOM 1339 N N . THR A 1 167 ? 1.397 -14.057 11.200 1.00 86.88 167 THR A N 1
ATOM 1340 C CA . THR A 1 167 ? 0.944 -13.403 12.423 1.00 86.88 167 THR A CA 1
ATOM 1341 C C . THR A 1 167 ? 0.224 -12.120 12.045 1.00 86.88 167 THR A C 1
ATOM 1343 O O . THR A 1 167 ? 0.788 -11.242 11.388 1.00 86.88 167 THR A O 1
ATOM 1346 N N . LEU A 1 168 ? -1.025 -12.003 12.480 1.00 89.19 168 LEU A N 1
ATOM 1347 C CA . LEU A 1 168 ? -1.878 -10.840 12.307 1.00 89.19 168 LEU A CA 1
ATOM 1348 C C . LEU A 1 168 ? -2.257 -10.293 13.680 1.00 89.19 168 LEU A C 1
ATOM 1350 O O . LEU A 1 168 ? -2.980 -10.924 14.447 1.00 89.19 168 LEU A O 1
ATOM 1354 N N . GLN A 1 169 ? -1.819 -9.075 13.969 1.00 92.25 169 GLN A N 1
ATOM 1355 C CA . GLN A 1 169 ? -2.282 -8.317 15.117 1.00 92.25 169 GLN A CA 1
ATOM 1356 C C . GLN A 1 169 ? -3.022 -7.072 14.642 1.00 92.25 169 GLN A C 1
ATOM 1358 O O . GLN A 1 169 ? -2.486 -6.219 13.942 1.00 92.25 169 GLN A O 1
ATOM 1363 N N . LEU A 1 170 ? -4.264 -6.940 15.074 1.00 93.69 170 LEU A N 1
ATOM 1364 C CA . LEU A 1 170 ? -5.124 -5.799 14.808 1.00 93.69 170 LEU A CA 1
ATOM 1365 C C . LEU A 1 170 ? -5.416 -5.095 16.126 1.00 93.69 170 LEU A C 1
ATOM 1367 O O . LEU A 1 170 ? -5.674 -5.735 17.139 1.00 93.69 170 LEU A O 1
ATOM 1371 N N . THR A 1 171 ? -5.357 -3.770 16.157 1.00 96.00 171 THR A N 1
ATOM 1372 C CA . THR A 1 171 ? -5.802 -2.971 17.306 1.00 96.00 171 THR A CA 1
ATOM 1373 C C . THR A 1 171 ? -6.631 -1.805 16.806 1.00 96.00 171 THR A C 1
ATOM 1375 O O . THR A 1 171 ? -6.215 -1.105 15.894 1.00 96.00 171 THR A O 1
ATOM 1378 N N . PHE A 1 172 ? -7.802 -1.586 17.385 1.00 95.88 172 PHE A N 1
ATOM 1379 C CA . PHE A 1 172 ? -8.718 -0.532 16.957 1.00 95.88 172 PHE A CA 1
ATOM 1380 C C . PHE A 1 172 ? -9.554 -0.036 18.130 1.00 95.88 172 PHE A C 1
ATOM 1382 O O . PHE A 1 172 ? -9.674 -0.700 19.162 1.00 95.88 172 PHE A O 1
ATOM 1389 N N . THR A 1 173 ? -10.154 1.138 17.969 1.00 95.31 173 THR A N 1
ATOM 1390 C CA . THR A 1 173 ? -11.073 1.717 18.949 1.00 95.31 173 THR A CA 1
ATOM 1391 C C . THR A 1 173 ? -12.481 1.720 18.379 1.00 95.31 173 THR A C 1
ATOM 1393 O O . THR A 1 173 ? -12.680 2.163 17.254 1.00 95.31 173 THR A O 1
ATOM 1396 N N . CYS A 1 174 ? -13.458 1.260 19.151 1.00 94.62 174 CYS A N 1
ATOM 1397 C CA . CYS A 1 174 ? -14.866 1.194 18.759 1.00 94.62 174 CYS A CA 1
ATOM 1398 C C . CYS A 1 174 ? -15.780 1.634 19.914 1.00 94.62 174 CYS A C 1
ATOM 1400 O O . CYS A 1 174 ? -15.319 1.882 21.032 1.00 94.62 174 CYS A O 1
ATOM 1402 N N . SER A 1 175 ? -17.076 1.770 19.653 1.00 93.94 175 SER A N 1
ATOM 1403 C CA . SER A 1 175 ? -18.084 2.080 20.668 1.00 93.94 175 SER A CA 1
ATOM 1404 C C . SER A 1 175 ? -18.202 0.948 21.687 1.00 93.94 175 SER A C 1
ATOM 1406 O O . SER A 1 175 ? -18.168 -0.234 21.343 1.00 93.94 175 SER A O 1
ATOM 1408 N N . VAL A 1 176 ? -18.405 1.289 22.963 1.00 92.81 176 VAL A N 1
ATOM 1409 C CA . VAL A 1 176 ? -18.583 0.281 24.028 1.00 92.81 176 VAL A CA 1
ATOM 1410 C C . VAL A 1 176 ? -19.784 -0.631 23.751 1.00 92.81 176 VAL A C 1
ATOM 1412 O O . VAL A 1 176 ? -19.725 -1.814 24.089 1.00 92.81 176 VAL A O 1
ATOM 1415 N N . LYS A 1 177 ? -20.820 -0.102 23.081 1.00 91.12 177 LYS A N 1
ATOM 1416 C CA . LYS A 1 177 ? -22.072 -0.805 22.757 1.00 91.12 177 LYS A CA 1
ATOM 1417 C C . LYS A 1 177 ? -21.917 -1.894 21.693 1.00 91.12 177 LYS A C 1
ATOM 1419 O O . LYS A 1 177 ? -22.793 -2.742 21.571 1.00 91.12 177 LYS A O 1
ATOM 1424 N N . GLU A 1 178 ? -20.846 -1.869 20.905 1.00 89.12 178 GLU A N 1
ATOM 1425 C CA . GLU A 1 178 ? -20.678 -2.830 19.818 1.00 89.12 178 GLU A CA 1
ATOM 1426 C C . GLU A 1 178 ? -20.248 -4.196 20.337 1.00 89.12 178 GLU A C 1
ATOM 1428 O O . GLU A 1 178 ? -19.428 -4.310 21.249 1.00 89.12 178 GLU A O 1
ATOM 1433 N N . THR A 1 179 ? -20.787 -5.255 19.744 1.00 85.38 179 THR A N 1
ATOM 1434 C CA . THR A 1 179 ? -20.395 -6.617 20.106 1.00 85.38 179 THR A CA 1
ATOM 1435 C C . THR A 1 179 ? -19.114 -6.972 19.360 1.00 85.38 179 THR A C 1
ATOM 1437 O O . THR A 1 179 ? -19.001 -6.721 18.164 1.00 85.38 179 THR A O 1
ATOM 1440 N N . ILE A 1 180 ? -18.140 -7.529 20.073 1.00 86.56 180 ILE A N 1
ATOM 1441 C CA . ILE A 1 180 ? -16.887 -8.029 19.496 1.00 86.56 180 ILE A CA 1
ATOM 1442 C C . ILE A 1 180 ? -16.996 -9.558 19.436 1.00 86.56 180 ILE A C 1
ATOM 1444 O O . ILE A 1 180 ? -17.750 -10.146 20.219 1.00 86.56 180 ILE A O 1
ATOM 1448 N N . GLY A 1 181 ? -16.263 -10.206 18.528 1.00 76.19 181 GLY A N 1
ATOM 1449 C CA . GLY A 1 181 ? -16.137 -11.661 18.523 1.00 76.19 181 GLY A CA 1
ATOM 1450 C C . GLY A 1 181 ? -15.768 -12.207 19.908 1.00 76.19 181 GLY A C 1
ATOM 1451 O O . GLY A 1 181 ? -15.038 -11.575 20.668 1.00 76.19 181 GLY A O 1
ATOM 1452 N N . LYS A 1 182 ? -16.327 -13.371 20.252 1.00 73.81 182 LYS A N 1
ATOM 1453 C CA . LYS A 1 182 ? -16.232 -13.971 21.595 1.00 73.81 182 LYS A CA 1
ATOM 1454 C C . LYS A 1 182 ? -15.112 -15.010 21.743 1.00 73.81 182 LYS A C 1
ATOM 1456 O O . LYS A 1 182 ? -15.072 -15.697 22.755 1.00 73.81 182 LYS A O 1
ATOM 1461 N N . ASN A 1 183 ? -14.259 -15.182 20.735 1.00 83.88 183 ASN A N 1
ATOM 1462 C CA . ASN A 1 183 ? -13.183 -16.173 20.786 1.00 83.88 183 ASN A CA 1
ATOM 1463 C C . ASN A 1 183 ? -11.910 -15.600 21.435 1.00 83.88 183 ASN A C 1
ATOM 1465 O O . ASN A 1 183 ? -11.774 -14.387 21.593 1.00 83.88 183 ASN A O 1
ATOM 1469 N N . GLU A 1 184 ? -10.972 -16.485 21.775 1.00 81.88 184 GLU A N 1
ATOM 1470 C CA . GLU A 1 184 ? -9.708 -16.158 22.457 1.00 81.88 184 GLU A CA 1
ATOM 1471 C C . GLU A 1 184 ? -8.808 -15.191 21.669 1.00 81.88 184 GLU A C 1
ATOM 1473 O O . GLU A 1 184 ? -7.900 -14.584 22.232 1.00 81.88 184 GLU A O 1
ATOM 1478 N N . ARG A 1 185 ? -9.086 -14.992 20.375 1.00 89.62 185 ARG A N 1
ATOM 1479 C CA . ARG A 1 185 ? -8.348 -14.061 19.517 1.00 89.62 185 ARG A CA 1
ATOM 1480 C C . ARG A 1 185 ? -8.685 -12.602 19.809 1.00 89.62 185 ARG A C 1
ATOM 1482 O O . ARG A 1 185 ? -7.878 -11.733 19.490 1.00 89.62 185 ARG A O 1
ATOM 1489 N N . TRP A 1 186 ? -9.850 -12.304 20.394 1.00 92.19 186 TRP A N 1
ATOM 1490 C CA . TRP A 1 186 ? -10.259 -10.935 20.722 1.00 92.19 186 TRP A CA 1
ATOM 1491 C C . TRP A 1 186 ? -9.962 -10.595 22.178 1.00 92.19 186 TRP A C 1
ATOM 1493 O O . TRP A 1 186 ? -10.305 -11.325 23.103 1.00 92.19 186 TRP A O 1
ATOM 1503 N N . THR A 1 187 ? -9.397 -9.416 22.406 1.00 93.31 187 THR A N 1
ATOM 1504 C CA . THR A 1 187 ? -9.107 -8.919 23.752 1.00 93.31 187 THR A CA 1
ATOM 1505 C C . THR A 1 187 ? -9.478 -7.449 23.860 1.00 93.31 187 THR A C 1
ATOM 1507 O O . THR A 1 187 ? -9.016 -6.616 23.080 1.00 93.31 187 THR A O 1
ATOM 1510 N N . VAL A 1 188 ? -10.290 -7.093 24.856 1.00 92.19 188 VAL A N 1
ATOM 1511 C CA . VAL A 1 188 ? -10.546 -5.687 25.194 1.00 92.19 188 VAL A CA 1
ATOM 1512 C C . VAL A 1 188 ? -9.382 -5.183 26.040 1.00 92.19 188 VAL A C 1
ATOM 1514 O O . VAL A 1 188 ? -9.202 -5.622 27.169 1.00 92.19 188 VAL A O 1
ATOM 1517 N N . LYS A 1 189 ? -8.584 -4.264 25.490 1.00 92.44 189 LYS A N 1
ATOM 1518 C CA . LYS A 1 189 ? -7.403 -3.704 26.165 1.00 92.44 189 LYS A CA 1
ATOM 1519 C C . LYS A 1 189 ? -7.761 -2.572 27.123 1.00 92.44 189 LYS A C 1
ATOM 1521 O O . LYS A 1 189 ? -7.141 -2.436 28.169 1.00 92.44 189 LYS A O 1
ATOM 1526 N N . ASN A 1 190 ? -8.720 -1.728 26.747 1.00 93.81 190 ASN A N 1
ATOM 1527 C CA . ASN A 1 190 ? -9.111 -0.566 27.543 1.00 93.81 190 ASN A CA 1
ATOM 1528 C C . ASN A 1 190 ? -10.567 -0.173 27.266 1.00 93.81 190 ASN A C 1
ATOM 1530 O O . ASN A 1 190 ? -11.053 -0.342 26.146 1.00 93.81 190 ASN A O 1
ATOM 1534 N N . ILE A 1 191 ? -11.248 0.393 28.262 1.00 93.75 191 ILE A N 1
ATOM 1535 C CA . ILE A 1 191 ? -12.597 0.952 28.148 1.00 93.75 191 ILE A CA 1
ATOM 1536 C C . ILE A 1 191 ? -12.574 2.378 28.695 1.00 93.75 191 ILE A C 1
ATOM 1538 O O . ILE A 1 191 ? -12.467 2.598 29.900 1.00 93.75 191 ILE A O 1
ATOM 1542 N N . ASN A 1 192 ? -12.750 3.356 27.813 1.00 92.62 192 ASN A N 1
ATOM 1543 C CA . ASN A 1 192 ? -12.958 4.743 28.195 1.00 92.62 192 ASN A CA 1
ATOM 1544 C C . ASN A 1 192 ? -14.464 5.019 28.313 1.00 92.62 192 ASN A C 1
ATOM 1546 O O . ASN A 1 192 ? -15.144 5.318 27.326 1.00 92.62 192 ASN A O 1
ATOM 1550 N N . LYS A 1 193 ? -14.979 4.924 29.544 1.00 88.81 193 LYS A N 1
ATOM 1551 C CA . LYS A 1 193 ? -16.402 5.145 29.847 1.00 88.81 193 LYS A CA 1
ATOM 1552 C C . LYS A 1 193 ? -16.853 6.586 29.590 1.00 88.81 193 LYS A C 1
ATOM 1554 O O . LYS A 1 193 ? -17.979 6.771 29.150 1.00 88.81 193 LYS A O 1
ATOM 1559 N N . ALA A 1 194 ? -15.985 7.579 29.803 1.00 88.25 194 ALA A N 1
ATOM 1560 C CA . ALA A 1 194 ? -16.324 8.992 29.615 1.00 88.25 194 ALA A CA 1
ATOM 1561 C C . ALA A 1 194 ? -16.609 9.329 28.143 1.00 88.25 194 ALA A C 1
ATOM 1563 O O . ALA A 1 194 ? -17.532 10.076 27.838 1.00 88.25 194 ALA A O 1
ATOM 1564 N N . VAL A 1 195 ? -15.843 8.731 27.227 1.00 88.69 195 VAL A N 1
ATOM 1565 C CA . VAL A 1 195 ? -15.992 8.935 25.774 1.00 88.69 195 VAL A CA 1
ATOM 1566 C C . VAL A 1 195 ? -16.888 7.857 25.138 1.00 88.69 195 VAL A C 1
ATOM 1568 O O . VAL A 1 195 ? -17.186 7.909 23.949 1.00 88.69 195 VAL A O 1
ATOM 1571 N N . GLY A 1 196 ? -17.318 6.850 25.90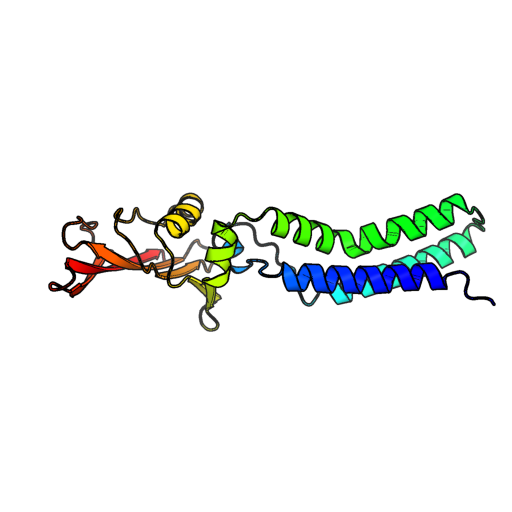6 1.00 92.00 196 GLY A N 1
ATOM 1572 C CA . GLY A 1 196 ? -18.134 5.743 25.404 1.00 92.00 196 GLY A CA 1
ATOM 1573 C C . GLY A 1 196 ? -17.408 4.857 24.385 1.00 92.00 196 GLY A C 1
ATOM 1574 O O . GLY A 1 196 ? -18.046 4.286 23.499 1.00 92.00 196 GLY A O 1
ATOM 1575 N N . THR A 1 197 ? -16.082 4.720 24.502 1.00 94.62 197 THR A N 1
ATOM 1576 C CA . THR A 1 197 ? -15.256 3.929 23.570 1.00 94.62 197 THR A CA 1
ATOM 1577 C C . THR A 1 197 ? -14.461 2.833 24.273 1.00 94.62 197 THR A C 1
ATOM 1579 O O . THR A 1 197 ? -14.175 2.914 25.466 1.00 94.62 197 THR A O 1
ATOM 1582 N N . LYS A 1 198 ? -14.090 1.791 23.533 1.00 94.75 198 LYS A N 1
ATOM 1583 C CA . LYS A 1 198 ? -13.189 0.726 23.976 1.00 94.75 198 LYS A CA 1
ATOM 1584 C C . LYS A 1 198 ? -12.131 0.448 22.920 1.00 94.75 198 LYS A C 1
ATOM 1586 O O . LYS A 1 198 ? -12.411 0.509 21.724 1.00 94.75 198 LYS A O 1
ATOM 1591 N N . THR A 1 199 ? -10.928 0.127 23.372 1.00 94.88 199 THR A N 1
ATOM 1592 C CA . THR A 1 199 ? -9.829 -0.323 22.522 1.00 94.88 199 THR A CA 1
ATOM 1593 C C . THR A 1 199 ? -9.767 -1.837 22.564 1.00 94.88 199 THR A C 1
ATOM 1595 O O . THR A 1 199 ? -9.730 -2.449 23.634 1.00 94.88 199 THR A O 1
ATOM 1598 N N . VAL A 1 200 ? -9.755 -2.435 21.385 1.00 94.88 200 VAL A N 1
ATOM 1599 C CA . VAL A 1 200 ? -9.836 -3.872 21.167 1.00 94.88 200 VAL A CA 1
ATOM 1600 C C . VAL A 1 200 ? -8.610 -4.302 20.386 1.00 94.88 200 VAL A C 1
AT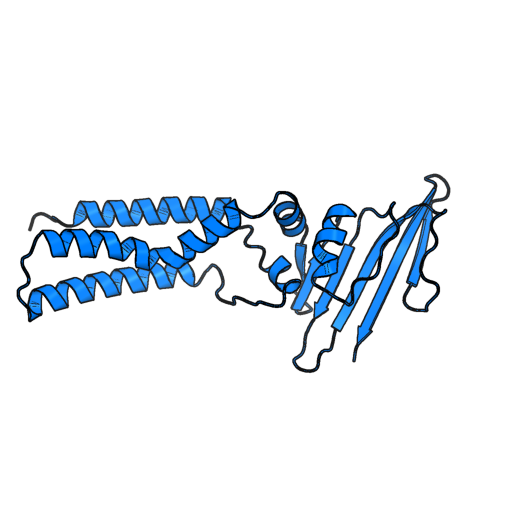OM 1602 O O . VAL A 1 200 ? -8.153 -3.590 19.495 1.00 94.88 200 VAL A O 1
ATOM 1605 N N . SER A 1 201 ? -8.081 -5.465 20.735 1.00 94.31 201 SER A N 1
ATOM 1606 C CA . SER A 1 201 ? -7.041 -6.159 19.997 1.00 94.31 201 SER A CA 1
ATOM 1607 C C . SER A 1 201 ? -7.610 -7.450 19.432 1.00 94.31 201 SER A C 1
ATOM 1609 O O . SER A 1 201 ? -8.373 -8.128 20.113 1.00 94.31 201 SER A O 1
ATOM 1611 N N . TYR A 1 202 ? -7.208 -7.793 18.219 1.00 93.81 202 TYR A N 1
ATOM 1612 C CA . TYR A 1 202 ? -7.362 -9.117 17.642 1.00 93.81 202 TYR A CA 1
ATOM 1613 C C . TYR A 1 202 ? -5.968 -9.673 17.359 1.00 93.81 202 TYR A C 1
ATOM 1615 O O . TYR A 1 202 ? -5.115 -8.935 16.861 1.00 93.81 202 TYR A O 1
ATOM 1623 N N . LEU A 1 203 ? -5.719 -10.923 17.731 1.00 92.31 203 LEU A N 1
ATOM 1624 C CA . LEU A 1 203 ? -4.468 -11.618 17.462 1.00 92.31 203 LEU A CA 1
ATOM 1625 C C . LEU A 1 203 ? -4.778 -12.972 16.835 1.00 92.31 203 LEU A C 1
ATOM 1627 O O . LEU A 1 203 ? -5.483 -13.786 17.426 1.00 92.31 203 LEU A O 1
ATOM 1631 N N . ASP A 1 204 ? -4.223 -13.198 15.656 1.00 89.38 204 ASP A N 1
ATOM 1632 C CA . ASP A 1 204 ? -4.304 -14.457 14.934 1.00 89.38 204 ASP A CA 1
ATOM 1633 C C . ASP A 1 204 ? -2.919 -14.843 14.450 1.00 89.38 204 ASP A C 1
ATOM 1635 O O . ASP A 1 204 ? -2.112 -13.982 14.088 1.00 89.38 204 ASP A O 1
ATOM 1639 N N . PHE A 1 205 ? -2.631 -16.129 14.480 1.00 85.44 205 PHE A N 1
ATOM 1640 C CA . PHE A 1 205 ? -1.385 -16.665 13.975 1.00 85.44 205 PHE A CA 1
ATOM 1641 C C . PHE A 1 205 ? -1.602 -18.110 13.558 1.00 85.44 205 PHE A C 1
ATOM 1643 O O . PHE A 1 205 ? -2.354 -18.841 14.205 1.00 85.44 205 PHE A O 1
ATOM 1650 N N . ASP A 1 206 ? -0.920 -18.494 12.492 1.00 78.06 206 ASP A N 1
ATOM 1651 C CA . ASP A 1 206 ? -0.852 -19.865 12.004 1.00 78.06 206 ASP A CA 1
ATOM 1652 C C . ASP A 1 206 ? 0.619 -20.282 12.003 1.00 78.06 206 ASP A C 1
ATOM 1654 O O . ASP A 1 206 ? 1.488 -19.459 11.685 1.00 78.06 206 ASP A O 1
ATOM 1658 N N . ARG A 1 207 ? 0.880 -21.500 12.478 1.00 63.44 207 ARG A N 1
ATOM 1659 C CA . ARG A 1 207 ? 2.210 -22.083 12.709 1.00 63.44 207 ARG A CA 1
ATOM 1660 C C . ARG A 1 207 ? 2.299 -23.460 12.077 1.00 63.44 207 ARG A C 1
ATOM 1662 O O . ARG A 1 207 ? 1.263 -24.159 12.110 1.00 63.44 207 ARG A O 1
#